Protein AF-A0AAU7AVG5-F1 (afdb_monomer_lite)

pLDDT: mean 77.9, std 21.6, range [22.14, 96.62]

Foldseek 3Di:
DFLLVVDDPVLNVLLLCLQVVVDELVRVCVVVVHDSVVSLVSPLVSLQSQFDPDQPPADSVLSSLLSCLFSVNDDPVSVVVNQVVLQVDPSSLVRSVSSCVRCCVRRPPVTDDRDDHPVVVVVVVVVVVVVVVVVVVVVVVVVVVVVVVVVVVVVVVVVVVVVVVPDDDDDDDDDDDDDDDDDDDDDDDDDDDDDDDDDDPDQDDDDPDDVQWDFQFKWWKDFPDDPQKGKIWTWTCRPPFIKIKMKIFPADFCPPQFKWKWKWFALDPVDIDTLGTFDDTQDCDDPSHRIDIGMDGLVVLQVVLVPDPDPVSSVVSNVSSVSVRVCSVPVVSTFKMWMAIGGGPDDDPDGPGTTIMTTTDRDD

Sequence (364 aa):
MSRLDELPADQKATLQLLLKQGKSYDDLAALLRLEPRAVRDRALNALDALGPENVDGLSPERQDEVSDYLLSQQSASARAATRAFLEGSAAGRSWARAVAAEVRGLAGDSLPEIPADAVETEEAFEAVTARRAARERQEQSSKTGGIILLIGAAAIVAVLVVLAVSRLGGDDDDDSASSDDTPVATQTSAAAGAGAAGTDTGTGAAAPTDPNGGIEVQIPMTSTANKDTVAAGFVLKQGNTRVLGINGQGFPATDGSKFNYAVWLYTSKAKAVRLGFVGAGVAASGADKGRLVTGADPDQIEKAAEASKDAKEKAAGIETANLIRTALKDIYTYKELVVSREPAGTDPKAPTTVVVAGPIVKPT

Organism: NCBI:txid2997339

Secondary structure (DSSP, 8-state):
--HHHHS-HHHHHHHHHHHHH---HHHHHHHHT--HHHHHHHHHHHHHHHSPSS-TT--HHHHHHHHHHHTT-S-HHHHHHHHHHHHH-HHHHHHHHHHHHHHHHHHTT-SPPPPPPHHHHHHHHHHHHHHHHHHHHHHHTHHHHHHHHHHHHHHHHHHHHHHHTTS-------------------------------------PPP---TTEEEEEEEEEEESS-TT-EEEEEEEEETTEEEEEEEEESPPP-GGGSEEEEEEEEEETTEEEEEEE-SSPPBSSSTTBT-EEEEE-HHHHHHHHHH-S-HHHHHHHHHHHHHHHHHHHTGGG--EEEEEEEETT---SS-SSEEEEEE-----

Radius of gyration: 32.86 Å; chains: 1; bounding box: 70×100×79 Å

Structure (mmCIF, N/CA/C/O backbone):
data_AF-A0AAU7AVG5-F1
#
_entry.id   AF-A0AAU7AVG5-F1
#
loop_
_atom_site.group_PDB
_atom_site.id
_atom_site.type_symbol
_atom_site.label_atom_id
_atom_site.label_alt_id
_atom_site.label_comp_id
_atom_site.label_asym_id
_atom_site.label_entity_id
_atom_site.label_seq_id
_atom_site.pdbx_PDB_ins_code
_atom_site.Cartn_x
_atom_site.Cartn_y
_atom_site.Cartn_z
_atom_site.occupancy
_atom_site.B_iso_or_equiv
_atom_site.auth_seq_id
_atom_site.auth_comp_id
_atom_site.auth_asym_id
_atom_site.auth_atom_id
_atom_site.pdbx_PDB_model_num
ATOM 1 N N . MET A 1 1 ? 6.905 -31.254 23.059 1.00 59.00 1 MET A N 1
ATOM 2 C CA . MET A 1 1 ? 5.768 -30.332 23.240 1.00 59.00 1 MET A CA 1
ATOM 3 C C . MET A 1 1 ? 5.958 -29.251 22.197 1.00 59.00 1 MET A C 1
ATOM 5 O O . MET A 1 1 ? 7.094 -28.819 22.042 1.00 59.00 1 MET A O 1
ATOM 9 N N . SER A 1 2 ? 4.939 -28.945 21.396 1.00 72.94 2 SER A N 1
ATOM 10 C CA . SER A 1 2 ? 5.057 -27.889 20.379 1.00 72.94 2 SER A CA 1
ATOM 11 C C . SER A 1 2 ? 4.958 -26.519 21.058 1.00 72.94 2 SER A C 1
ATOM 13 O O . SER A 1 2 ? 4.252 -26.418 22.061 1.00 72.94 2 SER A O 1
ATOM 15 N N . ARG A 1 3 ? 5.618 -25.465 20.550 1.00 80.06 3 ARG A N 1
ATOM 16 C CA . ARG A 1 3 ? 5.482 -24.105 21.133 1.00 80.06 3 ARG A CA 1
ATOM 17 C C . ARG A 1 3 ? 4.035 -23.617 21.086 1.00 80.06 3 ARG A C 1
ATOM 19 O O . ARG A 1 3 ? 3.556 -22.889 21.946 1.00 80.06 3 ARG A O 1
ATOM 26 N N . LEU A 1 4 ? 3.300 -24.130 20.111 1.00 84.88 4 LEU A N 1
ATOM 27 C CA . LEU A 1 4 ? 1.863 -23.980 19.964 1.00 84.88 4 LEU A CA 1
ATOM 28 C C . LEU A 1 4 ? 1.043 -24.506 21.163 1.00 84.88 4 LEU A C 1
ATOM 30 O O . LEU A 1 4 ? -0.070 -24.032 21.402 1.00 84.88 4 LEU A O 1
ATOM 34 N N . ASP A 1 5 ? 1.547 -25.484 21.918 1.00 84.25 5 ASP A N 1
ATOM 35 C CA . ASP A 1 5 ? 0.893 -25.977 23.138 1.00 84.25 5 ASP A CA 1
ATOM 36 C C . ASP A 1 5 ? 1.147 -25.087 24.358 1.00 84.25 5 ASP A C 1
ATOM 38 O O . ASP A 1 5 ? 0.380 -25.153 25.316 1.00 84.25 5 ASP A O 1
ATOM 42 N N . GLU A 1 6 ? 2.174 -24.240 24.300 1.00 88.12 6 GLU A N 1
ATOM 43 C CA . GLU A 1 6 ? 2.546 -23.291 25.355 1.00 88.12 6 GLU A CA 1
ATOM 44 C C . GLU A 1 6 ? 1.833 -21.938 25.198 1.00 88.12 6 GLU A C 1
ATOM 46 O O . GLU A 1 6 ? 1.811 -21.136 26.133 1.00 88.12 6 GLU A O 1
ATOM 51 N N . LEU A 1 7 ? 1.196 -21.697 24.044 1.00 90.81 7 LEU A N 1
ATOM 52 C CA . LEU A 1 7 ? 0.427 -20.482 23.798 1.00 90.81 7 LEU A CA 1
ATOM 53 C C . LEU A 1 7 ? -0.771 -20.347 24.757 1.00 90.81 7 LEU A C 1
ATOM 55 O O . LEU A 1 7 ? -1.474 -21.330 25.028 1.00 90.81 7 LEU A O 1
ATOM 59 N N . PRO A 1 8 ? -1.098 -19.110 25.177 1.00 93.56 8 PRO A N 1
ATOM 60 C CA . PRO A 1 8 ? -2.374 -18.790 25.801 1.00 93.56 8 PRO A CA 1
ATOM 61 C C . PRO A 1 8 ? -3.565 -19.369 25.025 1.00 93.56 8 PRO A C 1
ATOM 63 O O . PRO A 1 8 ? -3.607 -19.363 23.791 1.00 93.56 8 PRO A O 1
ATOM 66 N N . ALA A 1 9 ? -4.564 -19.873 25.754 1.00 89.56 9 ALA A N 1
ATOM 67 C CA . ALA A 1 9 ? -5.690 -20.593 25.157 1.00 89.56 9 ALA A CA 1
ATOM 68 C C . ALA A 1 9 ? -6.482 -19.745 24.141 1.00 89.56 9 ALA A C 1
ATOM 70 O O . ALA A 1 9 ? -6.971 -20.274 23.142 1.00 89.56 9 ALA A O 1
ATOM 71 N N . ASP A 1 10 ? -6.586 -18.435 24.367 1.00 88.25 10 ASP A N 1
ATOM 72 C CA . ASP A 1 10 ? -7.253 -17.491 23.470 1.00 88.25 10 ASP A CA 1
ATOM 73 C C . ASP A 1 10 ? -6.464 -17.262 22.170 1.00 88.25 10 ASP A C 1
ATOM 75 O O . ASP A 1 10 ? -7.048 -17.241 21.082 1.00 88.25 10 ASP A O 1
ATOM 79 N N . GLN A 1 11 ? -5.138 -17.151 22.257 1.00 93.50 11 GLN A N 1
ATOM 80 C CA . GLN A 1 11 ? -4.244 -17.057 21.101 1.00 93.50 11 GLN A CA 1
ATOM 81 C C . GLN A 1 11 ? -4.298 -18.332 20.254 1.00 93.50 11 GLN A C 1
ATOM 83 O O . GLN A 1 11 ? -4.514 -18.271 19.041 1.00 93.50 11 GLN A O 1
ATOM 88 N N . LYS A 1 12 ? -4.226 -19.501 20.901 1.00 92.25 12 LYS A N 1
ATOM 89 C CA . LYS A 1 12 ? -4.362 -20.804 20.235 1.00 92.25 12 LYS A CA 1
ATOM 90 C C . LYS A 1 12 ? -5.711 -20.951 19.531 1.00 92.25 12 LYS A C 1
ATOM 92 O O . LYS A 1 12 ? -5.753 -21.381 18.379 1.00 92.25 12 LYS A O 1
ATOM 97 N N . ALA A 1 13 ? -6.809 -20.574 20.189 1.00 91.81 13 ALA A N 1
ATOM 98 C CA . ALA A 1 13 ? -8.142 -20.614 19.588 1.00 91.81 13 ALA A CA 1
ATOM 99 C C . ALA A 1 13 ? -8.246 -19.687 18.366 1.00 91.81 13 ALA A C 1
ATOM 101 O O . ALA A 1 13 ? -8.814 -20.073 17.345 1.00 91.81 13 ALA A O 1
ATOM 102 N N . THR A 1 14 ? -7.645 -18.497 18.437 1.00 94.06 14 THR A N 1
ATOM 103 C CA . THR A 1 14 ? -7.609 -17.544 17.316 1.00 94.06 14 THR A CA 1
ATOM 104 C C . THR A 1 14 ? -6.874 -18.142 16.115 1.00 94.06 14 THR A C 1
ATOM 106 O O . THR A 1 14 ? -7.433 -18.176 15.019 1.00 94.06 14 THR A O 1
ATOM 109 N N . LEU A 1 15 ? -5.679 -18.714 16.318 1.00 93.06 15 LEU A N 1
ATOM 110 C CA . LEU A 1 15 ? -4.926 -19.386 15.251 1.00 93.06 15 LEU A CA 1
ATOM 111 C C . LEU A 1 15 ? -5.680 -20.582 14.665 1.00 93.06 15 LEU A C 1
ATOM 113 O O . LEU A 1 15 ? -5.679 -20.775 13.453 1.00 93.06 15 LEU A O 1
ATOM 117 N N . GLN A 1 16 ? -6.368 -21.369 15.495 1.00 91.81 16 GLN A N 1
ATOM 118 C CA . GLN A 1 16 ? -7.187 -22.482 15.014 1.00 91.81 16 GLN A CA 1
ATOM 119 C C . GLN A 1 16 ? -8.327 -22.011 14.110 1.00 91.81 16 GLN A C 1
ATOM 121 O O . GLN A 1 16 ? -8.581 -22.629 13.079 1.00 91.81 16 GLN A O 1
ATOM 126 N N . LEU A 1 17 ? -9.016 -20.929 14.464 1.00 91.62 17 LEU A N 1
ATOM 127 C CA . LEU A 1 17 ? -10.113 -20.404 13.651 1.00 91.62 17 LEU A CA 1
ATOM 128 C C . LEU A 1 17 ? -9.605 -19.800 12.333 1.00 91.62 17 LEU A C 1
ATOM 130 O O . LEU A 1 17 ? -10.214 -20.029 11.290 1.00 91.62 17 LEU A O 1
ATOM 134 N N . LEU A 1 18 ? -8.470 -19.100 12.359 1.00 93.00 18 LEU A N 1
ATOM 135 C CA . LEU A 1 18 ? -7.849 -18.538 11.156 1.00 93.00 18 LEU A CA 1
ATOM 136 C C . LEU A 1 18 ? -7.344 -19.638 10.215 1.00 93.00 18 LEU A C 1
ATOM 138 O O . LEU A 1 18 ? -7.719 -19.675 9.048 1.00 93.00 18 LEU A O 1
ATOM 142 N N . LEU A 1 19 ? -6.542 -20.574 10.726 1.00 92.56 19 LEU A N 1
ATOM 143 C CA . LEU A 1 19 ? -5.830 -21.553 9.900 1.00 92.56 19 LEU A CA 1
ATOM 144 C C . LEU A 1 19 ? -6.679 -22.768 9.523 1.00 92.56 19 LEU A C 1
ATOM 146 O O . LEU A 1 19 ? -6.589 -23.252 8.401 1.00 92.56 19 LEU A O 1
ATOM 150 N N . LYS A 1 20 ? -7.509 -23.279 10.442 1.00 89.81 20 LYS A N 1
ATOM 151 C CA . LYS A 1 20 ? -8.306 -24.492 10.190 1.00 89.81 20 LYS A CA 1
ATOM 152 C C . LYS A 1 20 ? -9.634 -24.186 9.509 1.00 89.81 20 LYS A C 1
ATOM 154 O O . LYS A 1 20 ? -10.140 -25.020 8.766 1.00 89.81 20 LYS A O 1
ATOM 159 N N . GLN A 1 21 ? -10.232 -23.031 9.804 1.00 88.38 21 GLN A N 1
ATOM 160 C CA . GLN A 1 21 ? -11.524 -22.640 9.228 1.00 88.38 21 GLN A CA 1
ATOM 161 C C . GLN A 1 21 ? -11.397 -21.587 8.124 1.00 88.38 21 GLN A C 1
ATOM 163 O O . GLN A 1 21 ? -12.412 -21.253 7.517 1.00 88.38 21 GLN A O 1
ATOM 168 N N . GLY A 1 22 ? -10.193 -21.059 7.868 1.00 89.62 22 GLY A N 1
ATOM 169 C CA . GLY A 1 22 ? -9.949 -20.074 6.812 1.00 89.62 22 GLY A CA 1
ATOM 170 C C . GLY A 1 22 ? -10.710 -18.761 7.007 1.00 89.62 22 GLY A C 1
ATOM 171 O O . GLY A 1 22 ? -11.030 -18.096 6.025 1.00 89.62 22 GLY A O 1
ATOM 172 N N . LYS A 1 23 ? -11.083 -18.414 8.246 1.00 91.81 23 LYS A N 1
ATOM 173 C CA . LYS A 1 23 ? -11.848 -17.189 8.521 1.00 91.81 23 LYS A CA 1
ATOM 174 C C . LYS A 1 23 ? -10.975 -15.951 8.355 1.00 91.81 23 LYS A C 1
ATOM 176 O O . LYS A 1 23 ? -9.778 -15.993 8.632 1.00 91.81 23 LYS A O 1
ATOM 181 N N . SER A 1 24 ? -11.589 -14.845 7.940 1.00 94.81 24 SER A N 1
ATOM 182 C CA . SER A 1 24 ? -10.922 -13.544 7.960 1.00 94.81 24 SER A CA 1
ATOM 183 C C . SER A 1 24 ? -10.910 -12.940 9.371 1.00 94.81 24 SER A C 1
ATOM 185 O O . SER A 1 24 ? -11.711 -13.333 10.229 1.00 94.81 24 SER A O 1
ATOM 187 N N . TYR A 1 25 ? -10.036 -11.959 9.620 1.00 95.31 25 TYR A N 1
ATOM 188 C CA . TYR A 1 25 ? -10.062 -11.168 10.856 1.00 95.31 25 TYR A CA 1
ATOM 189 C C . TYR A 1 25 ? -11.428 -10.519 11.108 1.00 95.31 25 TYR A C 1
ATOM 191 O O . TYR A 1 25 ? -11.904 -10.544 12.242 1.00 95.31 25 TYR A O 1
ATOM 199 N N . ASP A 1 26 ? -12.080 -10.005 10.064 1.00 93.38 26 ASP A N 1
ATOM 200 C CA . ASP A 1 26 ? -13.391 -9.357 10.169 1.00 93.38 26 ASP A CA 1
ATOM 201 C C . ASP A 1 26 ? -14.495 -10.357 10.541 1.00 93.38 26 ASP A C 1
ATOM 203 O O . ASP A 1 26 ? -15.315 -10.083 11.421 1.00 93.38 26 ASP A O 1
ATOM 207 N N . ASP A 1 27 ? -14.483 -11.555 9.945 1.00 93.38 27 ASP A N 1
ATOM 208 C CA . ASP A 1 27 ? -15.447 -12.613 10.275 1.00 93.38 27 ASP A CA 1
ATOM 209 C C . ASP A 1 27 ? -15.304 -13.071 11.728 1.00 93.38 27 ASP A C 1
ATOM 211 O O . ASP A 1 27 ? -16.290 -13.308 12.433 1.00 93.38 27 ASP A O 1
ATOM 215 N N . LEU A 1 28 ? -14.059 -13.208 12.184 1.00 94.56 28 LEU A N 1
ATOM 216 C CA . LEU A 1 28 ? -13.737 -13.559 13.562 1.00 94.56 28 LEU A CA 1
ATOM 217 C C . LEU A 1 28 ? -14.146 -12.462 14.538 1.00 94.56 28 LEU A C 1
ATOM 219 O O . LEU A 1 28 ? -14.722 -12.760 15.585 1.00 94.56 28 LEU A O 1
ATOM 223 N N . ALA A 1 29 ? -13.888 -11.206 14.190 1.00 95.38 29 ALA A N 1
ATOM 224 C CA . ALA A 1 29 ? -14.274 -10.052 14.983 1.00 95.38 29 ALA A CA 1
ATOM 225 C C . ALA A 1 29 ? -15.795 -9.976 15.151 1.00 95.38 29 ALA A C 1
ATOM 227 O O . ALA A 1 29 ? -16.287 -9.841 16.273 1.00 95.38 29 ALA A O 1
ATOM 228 N N . ALA A 1 30 ? -16.546 -10.175 14.064 1.00 93.75 30 ALA A N 1
ATOM 229 C CA . ALA A 1 30 ? -18.003 -10.230 14.095 1.00 93.75 30 ALA A CA 1
ATOM 230 C C . ALA A 1 30 ? -18.522 -11.388 14.967 1.00 93.75 30 ALA A C 1
ATOM 232 O O . ALA A 1 30 ? -19.429 -11.195 15.781 1.00 93.75 30 ALA A O 1
ATOM 233 N N . LEU A 1 31 ? -17.924 -12.579 14.842 1.00 93.44 31 LEU A N 1
ATOM 234 C CA . LEU A 1 31 ? -18.309 -13.766 15.610 1.00 93.44 31 LEU A CA 1
ATOM 235 C C . LEU A 1 31 ? -18.054 -13.596 17.113 1.00 93.44 31 LEU A C 1
ATOM 237 O O . LEU A 1 31 ? -18.896 -13.957 17.935 1.00 93.44 31 LEU A O 1
ATOM 241 N N . LEU A 1 32 ? -16.891 -13.048 17.469 1.00 92.06 32 LEU A N 1
ATOM 242 C CA . LEU A 1 32 ? -16.450 -12.884 18.854 1.00 92.06 32 LEU A CA 1
ATOM 243 C C . LEU A 1 32 ? -16.922 -11.566 19.483 1.00 92.06 32 LEU A C 1
ATOM 245 O O . LEU A 1 32 ? -16.692 -11.351 20.672 1.00 92.06 32 LEU A O 1
ATOM 249 N N . ARG A 1 33 ? -17.591 -10.697 18.710 1.00 94.31 33 ARG A N 1
ATOM 250 C CA . ARG A 1 33 ? -17.978 -9.329 19.101 1.00 94.31 33 ARG A CA 1
ATOM 251 C C . ARG A 1 33 ? -16.787 -8.514 19.613 1.00 94.31 33 ARG A C 1
ATOM 253 O O . ARG A 1 33 ? -16.878 -7.825 20.628 1.00 94.31 33 ARG A O 1
ATOM 260 N N . LEU A 1 34 ? -15.671 -8.621 18.901 1.00 93.75 34 LEU A N 1
ATOM 261 C CA . LEU A 1 34 ? -14.437 -7.881 19.149 1.00 93.75 34 LEU A CA 1
ATOM 262 C C . LEU A 1 34 ? -14.187 -6.878 18.019 1.00 93.75 34 LEU A C 1
ATOM 264 O O . LEU A 1 34 ? -14.803 -6.951 16.960 1.00 93.75 34 LEU A O 1
ATOM 268 N N . GLU A 1 35 ? -13.263 -5.947 18.240 1.00 93.19 35 GLU A N 1
ATOM 269 C CA . GLU A 1 35 ? -12.747 -5.096 17.167 1.00 93.19 35 GLU A CA 1
ATOM 270 C C . GLU A 1 35 ? -11.801 -5.913 16.260 1.00 93.19 35 GLU A C 1
ATOM 272 O O . GLU A 1 35 ? -10.979 -6.669 16.791 1.00 93.19 35 GLU A O 1
ATOM 277 N N . PRO A 1 36 ? -11.849 -5.760 14.919 1.00 91.12 36 PRO A N 1
ATOM 278 C CA . PRO A 1 36 ? -10.943 -6.461 14.000 1.00 91.12 36 PRO A CA 1
ATOM 279 C C . PRO A 1 36 ? -9.461 -6.309 14.347 1.00 91.12 36 PRO A C 1
ATOM 281 O O . PRO A 1 36 ? -8.708 -7.282 14.300 1.00 91.12 36 PRO A O 1
ATOM 284 N N . ARG A 1 37 ? -9.052 -5.116 14.797 1.00 92.00 37 ARG A N 1
ATOM 285 C CA . ARG A 1 37 ? -7.678 -4.857 15.251 1.00 92.00 37 ARG A CA 1
ATOM 286 C C . ARG A 1 37 ? -7.281 -5.730 16.436 1.00 92.00 37 ARG A C 1
ATOM 288 O O . ARG A 1 37 ? -6.219 -6.330 16.403 1.00 92.00 37 ARG A O 1
ATOM 295 N N . ALA A 1 38 ? -8.164 -5.910 17.416 1.00 92.62 38 ALA A N 1
ATOM 296 C CA . ALA A 1 38 ? -7.884 -6.762 18.570 1.00 92.62 38 ALA A CA 1
ATOM 297 C C . ALA A 1 38 ? -7.722 -8.247 18.189 1.00 92.62 38 ALA A C 1
ATOM 299 O O . ALA A 1 38 ? -6.988 -8.983 18.851 1.00 92.62 38 ALA A O 1
ATOM 300 N N . VAL A 1 39 ? -8.406 -8.706 17.133 1.00 96.19 39 VAL A N 1
ATOM 301 C CA . VAL A 1 39 ? -8.217 -10.062 16.588 1.00 96.19 39 VAL A CA 1
ATOM 302 C C . VAL A 1 39 ? -6.862 -10.173 15.894 1.00 96.19 39 VAL A C 1
ATOM 304 O O . VAL A 1 39 ? -6.135 -11.131 16.159 1.00 96.19 39 VAL A O 1
ATOM 307 N N . ARG A 1 40 ? -6.509 -9.186 15.059 1.00 96.19 40 ARG A N 1
ATOM 308 C CA . ARG A 1 40 ? -5.205 -9.116 14.388 1.00 96.19 40 ARG A CA 1
ATOM 309 C C . ARG A 1 40 ? -4.066 -9.089 15.404 1.00 96.19 40 ARG A C 1
ATOM 311 O O . ARG A 1 40 ? -3.209 -9.957 15.345 1.00 96.19 40 ARG A O 1
ATOM 318 N N . ASP A 1 41 ? -4.107 -8.196 16.388 1.00 95.25 41 ASP A N 1
ATOM 319 C CA . ASP A 1 41 ? -3.072 -8.083 17.423 1.00 95.25 41 ASP A CA 1
ATOM 320 C C . ASP A 1 41 ? -2.895 -9.401 18.185 1.00 95.25 41 ASP A C 1
ATOM 322 O O . ASP A 1 41 ? -1.777 -9.832 18.457 1.00 95.25 41 ASP A O 1
ATOM 326 N N . ARG A 1 42 ? -3.992 -10.100 18.504 1.00 95.31 42 ARG A N 1
ATOM 327 C CA . ARG A 1 42 ? -3.915 -11.418 19.148 1.00 95.31 42 ARG A CA 1
ATOM 328 C C . ARG A 1 42 ? -3.257 -12.463 18.242 1.00 95.31 42 ARG A C 1
ATOM 330 O O . ARG A 1 42 ? -2.496 -13.284 18.743 1.00 95.31 42 ARG A O 1
ATOM 337 N N . ALA A 1 43 ? -3.551 -12.448 16.943 1.00 96.25 43 ALA A N 1
ATOM 338 C CA . ALA A 1 43 ? -2.950 -13.364 15.977 1.00 96.25 43 ALA A CA 1
ATOM 339 C C . ALA A 1 43 ? -1.452 -13.083 15.766 1.00 96.25 43 ALA A C 1
ATOM 341 O O . ALA A 1 43 ? -0.662 -14.025 15.755 1.00 96.25 43 ALA A O 1
ATOM 342 N N . LEU A 1 44 ? -1.065 -11.808 15.671 1.00 95.44 44 LEU A N 1
ATOM 343 C CA . LEU A 1 44 ? 0.330 -11.377 15.549 1.00 95.44 44 LEU A CA 1
ATOM 344 C C . LEU A 1 44 ? 1.142 -11.768 16.788 1.00 95.44 44 LEU A C 1
ATOM 346 O O . LEU A 1 44 ? 2.147 -12.456 16.657 1.00 95.44 44 LEU A O 1
ATOM 350 N N . ASN A 1 45 ? 0.642 -11.464 17.991 1.00 94.56 45 ASN A N 1
ATOM 351 C CA . ASN A 1 45 ? 1.281 -11.879 19.246 1.00 94.56 45 ASN A CA 1
ATOM 352 C C . ASN A 1 45 ? 1.443 -13.406 19.349 1.00 94.56 45 ASN A C 1
ATOM 354 O O . ASN A 1 45 ? 2.430 -13.896 19.892 1.00 94.56 45 ASN A O 1
ATOM 358 N N . ALA A 1 46 ? 0.476 -14.167 18.826 1.00 95.12 46 ALA A N 1
ATOM 359 C CA . ALA A 1 46 ? 0.558 -15.622 18.806 1.00 95.12 46 ALA A CA 1
ATOM 360 C C . ALA A 1 46 ? 1.660 -16.125 17.860 1.00 95.12 46 ALA A C 1
ATOM 362 O O . ALA A 1 46 ? 2.361 -17.069 18.203 1.00 95.12 46 ALA A O 1
ATOM 363 N N . LEU A 1 47 ? 1.818 -15.521 16.677 1.00 94.69 47 LEU A N 1
ATOM 364 C CA . LEU A 1 47 ? 2.867 -15.889 15.717 1.00 94.69 47 LEU A CA 1
ATOM 365 C C . LEU A 1 47 ? 4.256 -15.444 16.177 1.00 94.69 47 LEU A C 1
ATOM 367 O O . LEU A 1 47 ? 5.212 -16.195 15.990 1.00 94.69 47 LEU A O 1
ATOM 371 N N . ASP A 1 48 ? 4.358 -14.283 16.821 1.00 93.19 48 ASP A N 1
ATOM 372 C CA . ASP A 1 48 ? 5.602 -13.787 17.412 1.00 93.19 48 ASP A CA 1
ATOM 373 C C . ASP A 1 48 ? 6.129 -14.751 18.487 1.00 93.19 48 ASP A C 1
ATOM 375 O O . ASP A 1 48 ? 7.279 -15.178 18.436 1.00 93.19 48 ASP A O 1
ATOM 379 N N . ALA A 1 49 ? 5.244 -15.238 19.366 1.00 92.62 49 ALA A N 1
ATOM 380 C CA . ALA A 1 49 ? 5.585 -16.241 20.378 1.00 92.62 49 ALA A CA 1
ATOM 381 C C . ALA A 1 49 ? 6.005 -17.611 19.798 1.00 92.62 49 ALA A C 1
ATOM 383 O O . ALA A 1 49 ? 6.686 -18.392 20.467 1.00 92.62 49 ALA A O 1
ATOM 384 N N . LEU A 1 50 ? 5.602 -17.935 18.563 1.00 92.81 50 LEU A N 1
ATOM 385 C CA . LEU A 1 50 ? 6.040 -19.154 17.871 1.00 92.81 50 LEU A CA 1
ATOM 386 C C . LEU A 1 50 ? 7.379 -18.960 17.155 1.00 92.81 50 LEU A C 1
ATOM 388 O O . LEU A 1 50 ? 8.172 -19.905 17.052 1.00 92.81 50 LEU A O 1
ATOM 392 N N . GLY A 1 51 ? 7.622 -17.749 16.655 1.00 89.81 51 GLY A N 1
ATOM 393 C CA . GLY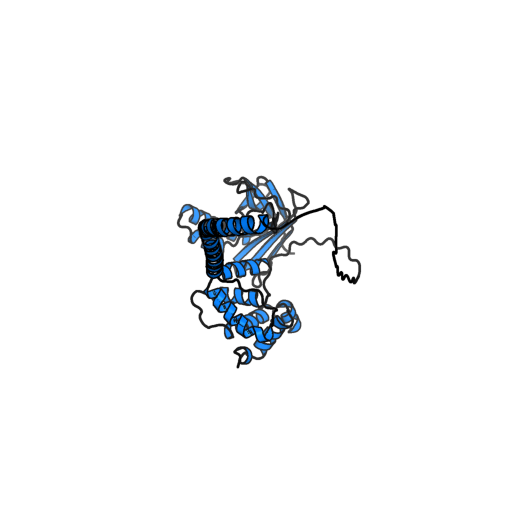 A 1 51 ? 8.807 -17.392 15.899 1.00 89.81 51 GLY A CA 1
ATOM 394 C C . GLY A 1 51 ? 10.101 -17.447 16.719 1.00 89.81 51 GLY A C 1
ATOM 395 O O . GLY A 1 51 ? 10.100 -17.518 17.949 1.00 89.81 51 GLY A O 1
ATOM 396 N N . PRO A 1 52 ? 11.260 -17.474 16.046 1.00 88.62 52 PRO A N 1
ATOM 397 C CA . PRO A 1 52 ? 12.522 -17.181 16.706 1.00 88.62 52 PRO A CA 1
ATOM 398 C C . PRO A 1 52 ? 12.540 -15.713 17.161 1.00 88.62 52 PRO A C 1
ATOM 400 O O . PRO A 1 52 ? 12.264 -14.812 16.368 1.00 88.62 52 PRO A O 1
ATOM 403 N N . GLU A 1 53 ? 12.891 -15.488 18.428 1.00 83.56 53 GLU A N 1
ATOM 404 C CA . GLU A 1 53 ? 13.064 -14.147 18.990 1.00 83.56 53 GLU A CA 1
ATOM 405 C C . GLU A 1 53 ? 14.248 -13.430 18.320 1.00 83.56 53 GLU A C 1
ATOM 407 O O . GLU A 1 53 ? 15.300 -14.035 18.111 1.00 83.56 53 GLU A O 1
ATOM 412 N N . ASN A 1 54 ? 14.094 -12.132 18.035 1.00 74.19 54 ASN A N 1
ATOM 413 C CA . ASN A 1 54 ? 15.162 -11.233 17.571 1.00 74.19 54 ASN A CA 1
ATOM 414 C C . ASN A 1 54 ? 15.967 -11.760 16.365 1.00 74.19 54 ASN A C 1
ATOM 416 O O . ASN A 1 54 ? 17.168 -12.017 16.458 1.00 74.19 54 ASN A O 1
ATOM 420 N N . VAL A 1 55 ? 15.315 -11.895 15.207 1.00 85.06 55 VAL A N 1
ATOM 421 C CA . VAL A 1 55 ? 16.016 -12.228 13.959 1.00 85.06 55 VAL A CA 1
ATOM 422 C C . VAL A 1 55 ? 16.707 -10.989 13.395 1.00 85.06 55 VAL A C 1
ATOM 424 O O . VAL A 1 55 ? 16.053 -10.045 12.949 1.00 85.06 55 VAL A O 1
ATOM 427 N N . ASP A 1 56 ? 18.039 -11.015 13.359 1.00 84.88 56 ASP A N 1
ATOM 428 C CA . ASP A 1 56 ? 18.836 -9.964 12.727 1.00 84.88 56 ASP A CA 1
ATOM 429 C C . ASP A 1 56 ? 18.408 -9.741 11.267 1.00 84.88 56 ASP A C 1
ATOM 431 O O . ASP A 1 56 ? 18.310 -10.673 10.464 1.00 84.88 56 ASP A O 1
ATOM 435 N N . GLY A 1 57 ? 18.169 -8.478 10.906 1.00 84.06 57 GLY A N 1
ATOM 436 C CA . GLY A 1 57 ? 17.770 -8.095 9.549 1.00 84.06 57 GLY A CA 1
ATOM 437 C C . GLY A 1 57 ? 16.272 -8.216 9.249 1.00 84.06 57 GLY A C 1
ATOM 438 O O . GLY A 1 57 ? 15.879 -8.034 8.094 1.00 84.06 57 GLY A O 1
ATOM 439 N N . LEU A 1 58 ? 15.430 -8.472 10.255 1.00 91.38 58 LEU A N 1
ATOM 440 C CA . LEU A 1 58 ? 13.974 -8.456 10.126 1.00 91.38 58 LEU A CA 1
ATOM 441 C C . LEU A 1 58 ? 13.363 -7.510 11.171 1.00 91.38 58 LEU A C 1
ATOM 443 O O . LEU A 1 58 ? 13.492 -7.742 12.368 1.00 91.38 58 LEU A O 1
ATOM 447 N N . SER A 1 59 ? 12.725 -6.421 10.726 1.00 92.38 59 SER A N 1
ATOM 448 C CA . SER A 1 59 ? 12.064 -5.484 11.648 1.00 92.38 59 SER A CA 1
ATOM 449 C C . SER A 1 59 ? 10.708 -6.030 12.126 1.00 92.38 59 SER A C 1
ATOM 451 O O . SER A 1 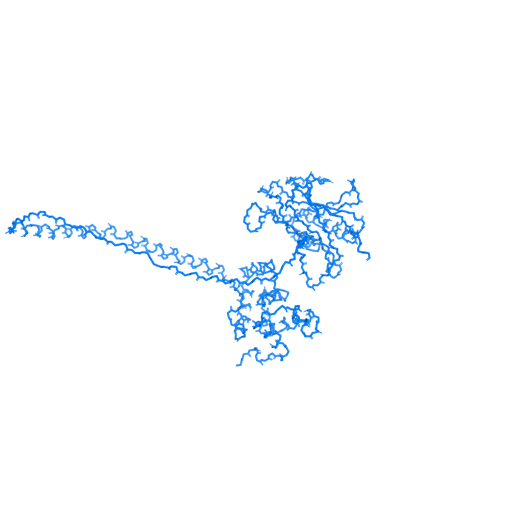59 ? 10.095 -6.809 11.388 1.00 92.38 59 SER A O 1
ATOM 453 N N . PRO A 1 60 ? 10.200 -5.596 13.295 1.00 89.44 60 PRO A N 1
ATOM 454 C CA . PRO A 1 60 ? 8.894 -6.026 13.806 1.00 89.44 60 PRO A CA 1
ATOM 455 C C . PRO A 1 60 ? 7.746 -5.757 12.827 1.00 89.44 60 PRO A C 1
ATOM 457 O O . PRO A 1 60 ? 6.908 -6.615 12.583 1.00 89.44 60 PRO A O 1
ATOM 460 N N . GLU A 1 61 ? 7.763 -4.611 12.145 1.00 91.75 61 GLU A N 1
ATOM 461 C CA . GLU A 1 61 ? 6.738 -4.273 11.150 1.00 91.75 61 GLU A CA 1
ATOM 462 C C . GLU A 1 61 ? 6.764 -5.247 9.963 1.00 91.75 61 GLU A C 1
ATOM 464 O O . GLU A 1 61 ? 5.725 -5.601 9.408 1.00 91.75 61 GLU A O 1
ATOM 469 N N . ARG A 1 62 ? 7.956 -5.721 9.573 1.00 94.94 62 ARG A N 1
ATOM 470 C CA . ARG A 1 62 ? 8.095 -6.747 8.532 1.00 94.94 62 ARG A CA 1
ATOM 471 C C . ARG A 1 62 ? 7.658 -8.122 9.024 1.00 94.94 62 ARG A C 1
ATOM 473 O O . ARG A 1 62 ? 7.123 -8.884 8.223 1.00 94.94 62 ARG A O 1
ATOM 480 N N . GLN A 1 63 ? 7.857 -8.443 10.302 1.00 95.06 63 GLN A N 1
ATOM 481 C CA . GLN A 1 63 ? 7.325 -9.673 10.901 1.00 95.06 63 GLN A CA 1
ATOM 482 C C . GLN A 1 63 ? 5.798 -9.677 10.882 1.00 95.06 63 GLN A C 1
ATOM 484 O O . GLN A 1 63 ? 5.209 -10.691 10.511 1.00 95.06 63 GLN A O 1
ATOM 489 N N . ASP A 1 64 ? 5.157 -8.545 11.178 1.00 95.50 64 ASP A N 1
ATOM 490 C CA . ASP A 1 64 ? 3.700 -8.413 11.104 1.00 95.50 64 ASP A CA 1
ATOM 491 C C . ASP A 1 64 ? 3.181 -8.631 9.677 1.00 95.50 64 ASP A C 1
ATOM 493 O O . ASP A 1 64 ? 2.213 -9.362 9.456 1.00 95.50 64 ASP A O 1
ATOM 497 N N . GLU A 1 65 ? 3.853 -8.053 8.678 1.00 95.50 65 GLU A N 1
ATOM 498 C CA . GLU A 1 65 ? 3.512 -8.280 7.272 1.00 95.50 65 GLU A CA 1
ATOM 499 C C . GLU A 1 65 ? 3.652 -9.761 6.884 1.00 95.50 65 GLU A C 1
ATOM 501 O O . GLU A 1 65 ? 2.758 -10.324 6.249 1.00 95.50 65 GLU A O 1
ATOM 506 N N . VAL A 1 66 ? 4.749 -10.420 7.272 1.00 96.62 66 VAL A N 1
ATOM 507 C CA . VAL A 1 66 ? 4.958 -11.849 6.984 1.00 96.62 66 VAL A CA 1
ATOM 508 C C . VAL A 1 66 ? 3.948 -12.721 7.742 1.00 96.62 66 VAL A C 1
ATOM 510 O O . VAL A 1 66 ? 3.466 -13.714 7.199 1.00 96.62 66 VAL A O 1
ATOM 513 N N . SER A 1 67 ? 3.564 -12.337 8.956 1.00 96.19 67 SER A N 1
ATOM 514 C CA . SER A 1 67 ? 2.521 -12.998 9.746 1.00 96.19 67 SER A CA 1
ATOM 515 C C . SER A 1 67 ? 1.169 -12.968 9.038 1.00 96.19 67 SER A C 1
ATOM 517 O O . SER A 1 67 ? 0.552 -14.013 8.822 1.00 96.19 67 SER A O 1
ATOM 519 N N . ASP A 1 68 ? 0.734 -11.785 8.596 1.00 96.44 68 ASP A N 1
ATOM 520 C CA . ASP A 1 68 ? -0.518 -11.621 7.854 1.00 96.44 68 ASP A CA 1
ATOM 521 C C . ASP A 1 68 ? -0.488 -12.383 6.514 1.00 96.44 68 ASP A C 1
ATOM 523 O O . ASP A 1 68 ? -1.515 -12.907 6.066 1.00 96.44 68 ASP A O 1
ATOM 527 N N . TYR A 1 69 ? 0.689 -12.481 5.880 1.00 96.12 69 TYR A N 1
ATOM 528 C CA . TYR A 1 69 ? 0.904 -13.314 4.695 1.00 96.12 69 TYR A CA 1
ATOM 529 C C . TYR A 1 69 ? 0.681 -14.797 5.003 1.00 96.12 69 TYR A C 1
ATOM 531 O O . TYR A 1 69 ? -0.107 -15.436 4.308 1.00 96.12 69 TYR A O 1
ATOM 539 N N . LEU A 1 70 ? 1.309 -15.336 6.055 1.00 95.44 70 LEU A N 1
ATOM 540 C CA . LEU A 1 70 ? 1.185 -16.747 6.453 1.00 95.44 70 LEU A CA 1
ATOM 541 C C . LEU A 1 70 ? -0.248 -17.133 6.838 1.00 95.44 70 LEU A C 1
ATOM 543 O O . LEU A 1 70 ? -0.689 -18.243 6.543 1.00 95.44 70 LEU A O 1
ATOM 547 N N . LEU A 1 71 ? -0.997 -16.209 7.440 1.00 95.12 71 LEU A N 1
ATOM 548 C CA . LEU A 1 71 ? -2.406 -16.402 7.790 1.00 95.12 71 LEU A CA 1
ATOM 549 C C . LEU A 1 71 ? -3.367 -16.217 6.603 1.00 95.12 71 LEU A C 1
ATOM 551 O O . LEU A 1 71 ? -4.582 -16.330 6.775 1.00 95.12 71 LEU A O 1
ATOM 555 N N . SER A 1 72 ? -2.849 -15.919 5.406 1.00 94.31 72 SER A N 1
ATOM 556 C CA . SER A 1 72 ? -3.633 -15.598 4.205 1.00 94.31 72 SER A CA 1
ATOM 557 C C . SER A 1 72 ? -4.618 -14.433 4.393 1.00 94.31 72 SER A C 1
ATOM 559 O O . SER A 1 72 ? -5.642 -14.369 3.718 1.00 94.31 72 SER A O 1
ATOM 561 N N . GLN A 1 73 ? -4.302 -13.488 5.283 1.00 95.50 73 GLN A N 1
ATOM 562 C CA . GLN A 1 73 ? -5.164 -12.339 5.609 1.00 95.50 73 GLN A CA 1
ATOM 563 C C . GLN A 1 73 ? -4.876 -11.115 4.731 1.00 95.50 73 GLN A C 1
ATOM 565 O O . GLN A 1 73 ? -5.603 -10.124 4.751 1.00 95.50 73 GLN A O 1
ATOM 570 N N . GLN A 1 74 ? -3.814 -11.174 3.929 1.00 92.94 74 GLN A N 1
ATOM 571 C CA . GLN A 1 74 ? -3.420 -10.096 3.035 1.00 92.94 74 GLN A CA 1
ATOM 572 C C . GLN A 1 74 ? -4.202 -10.080 1.710 1.00 92.94 74 GLN A C 1
ATOM 574 O O . GLN A 1 74 ? -4.474 -11.112 1.079 1.00 92.94 74 GLN A O 1
ATOM 579 N N . SER A 1 75 ? -4.448 -8.865 1.207 1.00 88.94 75 SER A N 1
ATOM 580 C CA . SER A 1 75 ? -4.922 -8.637 -0.162 1.00 88.94 75 SER A CA 1
ATOM 581 C C . SER A 1 75 ? -3.921 -9.165 -1.201 1.00 88.94 75 SER A C 1
ATOM 583 O O . SER A 1 75 ? -2.738 -9.348 -0.917 1.00 88.94 75 SER A O 1
ATOM 585 N N . ALA A 1 76 ? -4.368 -9.399 -2.439 1.00 83.38 76 ALA A N 1
ATOM 586 C CA . ALA A 1 76 ? -3.500 -9.946 -3.489 1.00 83.38 76 ALA A CA 1
ATOM 587 C C . ALA A 1 76 ? -2.254 -9.080 -3.766 1.00 83.38 76 ALA A C 1
ATOM 589 O O . ALA A 1 76 ? -1.174 -9.622 -3.993 1.00 83.38 76 ALA A O 1
ATOM 590 N N . SER A 1 77 ? -2.383 -7.749 -3.708 1.00 83.12 77 SER A N 1
ATOM 591 C CA . SER A 1 77 ? -1.255 -6.827 -3.887 1.00 83.12 77 SER A CA 1
ATOM 592 C C . SER A 1 77 ? -0.284 -6.856 -2.709 1.00 83.12 77 SER A C 1
ATOM 594 O O . SER A 1 77 ? 0.924 -6.860 -2.930 1.00 83.12 77 SER A O 1
ATOM 596 N N . ALA A 1 78 ? -0.793 -6.916 -1.473 1.00 88.94 78 ALA A N 1
ATOM 597 C CA . ALA A 1 78 ? 0.049 -7.043 -0.284 1.00 88.94 78 ALA A CA 1
ATOM 598 C C . ALA A 1 78 ? 0.799 -8.383 -0.286 1.00 88.94 78 ALA A C 1
ATOM 600 O O . ALA A 1 78 ? 2.011 -8.395 -0.103 1.00 88.94 78 ALA A O 1
ATOM 601 N N . ARG A 1 79 ? 0.123 -9.482 -0.653 1.00 92.88 79 ARG A N 1
ATOM 602 C CA . ARG A 1 79 ? 0.766 -10.796 -0.812 1.00 92.88 79 ARG A CA 1
ATOM 603 C C . ARG A 1 79 ? 1.881 -10.785 -1.845 1.00 92.88 79 ARG A C 1
ATOM 605 O O . ARG A 1 79 ? 2.924 -11.380 -1.603 1.00 92.88 79 ARG A O 1
ATOM 612 N N . ALA A 1 80 ? 1.684 -10.116 -2.981 1.00 88.69 80 ALA A N 1
ATOM 613 C CA . ALA A 1 80 ? 2.731 -9.979 -3.990 1.00 88.69 80 ALA A CA 1
ATOM 614 C C . ALA A 1 80 ? 3.942 -9.192 -3.456 1.00 88.69 80 ALA A C 1
ATOM 616 O O . ALA A 1 80 ? 5.079 -9.605 -3.670 1.00 88.69 80 ALA A O 1
ATOM 617 N N . ALA A 1 81 ? 3.707 -8.106 -2.712 1.00 90.88 81 ALA A N 1
ATOM 618 C CA . ALA A 1 81 ? 4.773 -7.319 -2.093 1.00 90.88 81 ALA A CA 1
ATOM 619 C C . ALA A 1 81 ? 5.534 -8.114 -1.017 1.00 90.88 81 ALA A C 1
ATOM 621 O O . ALA A 1 81 ? 6.765 -8.126 -1.022 1.00 90.88 81 ALA A O 1
ATOM 622 N N . THR A 1 82 ? 4.826 -8.831 -0.139 1.00 95.44 82 THR A N 1
ATOM 623 C CA . THR A 1 82 ? 5.456 -9.694 0.869 1.00 95.44 82 THR A CA 1
ATOM 624 C C . THR A 1 82 ? 6.198 -10.861 0.220 1.00 95.44 82 THR A C 1
ATOM 626 O O . THR A 1 82 ? 7.302 -11.181 0.652 1.00 95.44 82 THR A O 1
ATOM 629 N N . ARG A 1 83 ? 5.680 -11.448 -0.868 1.00 94.56 83 ARG A N 1
ATOM 630 C CA . ARG A 1 83 ? 6.399 -12.472 -1.642 1.00 94.56 83 ARG A CA 1
ATOM 631 C C . ARG A 1 83 ? 7.705 -11.926 -2.224 1.00 94.56 83 ARG A C 1
ATOM 633 O O . ARG A 1 83 ? 8.742 -12.547 -2.028 1.00 94.56 83 ARG A O 1
ATOM 640 N N . ALA A 1 84 ? 7.680 -10.749 -2.850 1.00 91.56 84 ALA A N 1
ATOM 641 C CA . ALA A 1 84 ? 8.883 -10.103 -3.380 1.00 91.56 84 ALA A CA 1
ATOM 642 C C . ALA A 1 84 ? 9.907 -9.780 -2.273 1.00 91.56 84 ALA A C 1
ATOM 644 O O . ALA A 1 84 ? 11.111 -9.961 -2.452 1.00 91.56 84 ALA A O 1
ATOM 645 N N . PHE A 1 85 ? 9.439 -9.353 -1.095 1.00 93.44 85 PHE A N 1
ATOM 646 C CA . PHE A 1 85 ? 10.301 -9.186 0.076 1.00 93.44 85 PHE A CA 1
ATOM 647 C C . PHE A 1 85 ? 10.930 -10.514 0.516 1.00 93.44 85 PHE A C 1
ATOM 649 O O . PHE A 1 85 ? 12.139 -10.576 0.739 1.00 93.44 85 PHE A O 1
ATOM 656 N N . LEU A 1 86 ? 10.132 -11.582 0.609 1.00 95.44 86 LEU A N 1
ATOM 657 C CA . LEU A 1 86 ? 10.620 -12.912 0.962 1.00 95.44 86 LEU A CA 1
ATOM 658 C C . LEU A 1 86 ? 11.616 -13.439 -0.073 1.00 95.44 86 LEU A C 1
ATOM 660 O O . LEU A 1 86 ? 12.568 -14.091 0.320 1.00 95.44 86 LEU A O 1
ATOM 664 N N . GLU A 1 87 ? 11.487 -13.130 -1.360 1.00 93.25 87 GLU A N 1
ATOM 665 C CA . GLU A 1 87 ? 12.488 -13.485 -2.382 1.00 93.25 87 GLU A CA 1
ATOM 666 C C . GLU A 1 87 ? 13.837 -12.778 -2.141 1.00 93.25 87 GLU A C 1
ATOM 668 O O . GLU A 1 87 ? 14.900 -13.386 -2.294 1.00 93.25 87 GLU A O 1
ATOM 673 N N . GLY A 1 88 ? 13.813 -11.528 -1.669 1.00 91.25 88 GLY A N 1
ATOM 674 C CA . GLY A 1 88 ? 15.013 -10.734 -1.380 1.00 91.25 88 GLY A CA 1
ATOM 675 C C . GLY A 1 88 ? 15.608 -10.898 0.026 1.00 91.25 88 GLY A C 1
ATOM 676 O O . GLY A 1 88 ? 16.742 -10.477 0.246 1.00 91.25 88 GLY A O 1
ATOM 677 N N . SER A 1 89 ? 14.883 -11.490 0.983 1.00 93.62 89 SER A N 1
ATOM 678 C CA . SER A 1 89 ? 15.272 -11.508 2.403 1.00 93.62 89 SER A CA 1
ATOM 679 C C . SER A 1 89 ? 15.431 -12.919 2.971 1.00 93.62 89 SER A C 1
ATOM 681 O O . SER A 1 89 ? 14.451 -13.596 3.287 1.00 93.62 89 SER A O 1
ATOM 683 N N . ALA A 1 90 ? 16.681 -13.343 3.186 1.00 91.75 90 ALA A N 1
ATOM 684 C CA . ALA A 1 90 ? 16.990 -14.619 3.837 1.00 91.75 90 ALA A CA 1
ATOM 685 C C . ALA A 1 90 ? 16.447 -14.685 5.277 1.00 91.75 90 ALA A C 1
ATOM 687 O O . ALA A 1 90 ? 15.885 -15.705 5.672 1.00 91.75 90 ALA A O 1
ATOM 688 N N . ALA A 1 91 ? 16.547 -13.581 6.027 1.00 92.94 91 ALA A N 1
ATOM 689 C CA . ALA A 1 91 ? 16.001 -13.457 7.380 1.00 92.94 91 ALA A CA 1
ATOM 690 C C . ALA A 1 91 ? 14.468 -13.581 7.399 1.00 92.94 91 ALA A C 1
ATOM 692 O O . ALA A 1 91 ? 13.902 -14.275 8.240 1.00 92.94 91 ALA A O 1
ATOM 693 N N . GLY A 1 92 ? 13.787 -12.964 6.426 1.00 94.50 92 GLY A N 1
ATOM 694 C CA . GLY A 1 92 ? 12.337 -13.095 6.279 1.00 94.50 92 GLY A CA 1
ATOM 695 C C . GLY A 1 92 ? 11.910 -14.537 5.997 1.00 94.50 92 GLY A C 1
ATOM 696 O O . GLY A 1 92 ? 10.976 -15.039 6.621 1.00 94.50 92 GLY A O 1
ATOM 697 N N . ARG A 1 93 ? 12.619 -15.238 5.101 1.00 95.00 93 ARG A N 1
ATOM 698 C CA . ARG A 1 93 ? 12.326 -16.645 4.771 1.00 95.00 93 ARG A CA 1
ATOM 699 C C . ARG A 1 93 ? 12.596 -17.588 5.932 1.00 95.00 93 ARG A C 1
ATOM 701 O O . ARG A 1 93 ? 11.785 -18.480 6.172 1.00 95.00 93 ARG A O 1
ATOM 708 N N . SER A 1 94 ? 13.717 -17.428 6.634 1.00 94.25 94 SER A N 1
ATOM 709 C CA . SER A 1 94 ? 14.058 -18.293 7.767 1.00 94.25 94 SER A CA 1
ATOM 710 C C . SER A 1 94 ? 13.025 -18.164 8.886 1.00 94.25 94 SER A C 1
ATOM 712 O O . SER A 1 94 ? 12.526 -19.183 9.366 1.00 94.25 94 SER A O 1
ATOM 714 N N . TRP A 1 95 ? 12.623 -16.933 9.214 1.00 95.44 95 TRP A N 1
ATOM 715 C CA . TRP A 1 95 ? 11.559 -16.664 10.178 1.00 95.44 95 TRP A CA 1
ATOM 716 C C . TRP A 1 95 ? 10.222 -17.261 9.716 1.00 95.44 95 TRP A C 1
ATOM 718 O O . TRP A 1 95 ? 9.610 -18.038 10.450 1.00 95.44 95 TRP A O 1
ATOM 728 N N . ALA A 1 96 ? 9.814 -17.009 8.465 1.00 96.00 96 ALA A N 1
ATOM 729 C CA . ALA A 1 96 ? 8.561 -17.530 7.918 1.00 96.00 96 ALA A CA 1
ATOM 730 C C . ALA A 1 96 ? 8.503 -19.066 7.942 1.00 96.00 96 ALA A C 1
ATOM 732 O O . ALA A 1 96 ? 7.474 -19.641 8.289 1.00 96.00 96 ALA A O 1
ATOM 733 N N . ARG A 1 97 ? 9.607 -19.745 7.596 1.00 94.56 97 ARG A N 1
ATOM 734 C CA . ARG A 1 97 ? 9.698 -21.216 7.600 1.00 94.56 97 ARG A CA 1
ATOM 735 C C . ARG A 1 97 ? 9.645 -21.782 9.016 1.00 94.56 97 ARG A C 1
ATOM 737 O O . ARG A 1 97 ? 8.996 -22.807 9.213 1.00 94.56 97 ARG A O 1
ATOM 744 N N . ALA A 1 98 ? 10.295 -21.129 9.982 1.00 93.81 98 ALA A N 1
ATOM 745 C CA . ALA A 1 98 ? 10.251 -21.536 11.384 1.00 93.81 98 ALA A CA 1
ATOM 746 C C . ALA A 1 98 ? 8.819 -21.458 11.934 1.00 93.81 98 ALA A C 1
ATOM 748 O O . ALA A 1 98 ? 8.302 -22.445 12.453 1.00 93.81 98 ALA A O 1
ATOM 749 N N . VAL A 1 99 ? 8.140 -20.330 11.715 1.00 94.94 99 VAL A N 1
ATOM 750 C CA . VAL A 1 99 ? 6.742 -20.144 12.124 1.00 94.94 99 VAL A CA 1
ATOM 751 C C . VAL A 1 99 ? 5.818 -21.129 11.405 1.00 94.94 99 VAL A C 1
ATOM 753 O O . VAL A 1 99 ? 5.013 -21.801 12.048 1.00 94.94 99 VAL A O 1
ATOM 756 N N . ALA A 1 100 ? 5.966 -21.285 10.084 1.00 93.81 100 ALA A N 1
ATOM 757 C CA . ALA A 1 100 ? 5.184 -22.232 9.290 1.00 93.81 100 ALA A CA 1
ATOM 758 C C . ALA A 1 100 ? 5.347 -23.683 9.771 1.00 93.81 100 ALA A C 1
ATOM 760 O O . ALA A 1 100 ? 4.382 -24.445 9.737 1.00 93.81 100 ALA A O 1
ATOM 761 N N . ALA A 1 101 ? 6.541 -24.075 10.227 1.00 91.94 101 ALA A N 1
ATOM 762 C CA . ALA A 1 101 ? 6.790 -25.406 10.773 1.00 91.94 101 ALA A CA 1
ATOM 763 C C . ALA A 1 101 ? 6.011 -25.651 12.076 1.00 91.94 101 ALA A C 1
ATOM 765 O O . ALA A 1 101 ? 5.416 -26.719 12.221 1.00 91.94 101 ALA A O 1
ATOM 766 N N . GLU A 1 102 ? 5.950 -24.660 12.970 1.00 93.19 102 GLU A N 1
ATOM 767 C CA . GLU A 1 102 ? 5.179 -24.745 14.219 1.00 93.19 102 GLU A CA 1
ATOM 768 C C . GLU A 1 102 ? 3.668 -24.829 13.953 1.00 93.19 102 GLU A C 1
ATOM 770 O O . GLU A 1 102 ? 2.965 -25.644 14.555 1.00 93.19 102 GLU A O 1
ATOM 775 N N . VAL A 1 103 ? 3.146 -24.036 13.009 1.00 93.00 103 VAL A N 1
ATOM 776 C CA . VAL A 1 103 ? 1.699 -24.008 12.725 1.00 93.00 103 VAL A CA 1
ATOM 777 C C . VAL A 1 103 ? 1.227 -25.101 11.761 1.00 93.00 103 VAL A C 1
ATOM 779 O O . VAL A 1 103 ? 0.018 -25.312 11.629 1.00 93.00 103 VAL A O 1
ATOM 782 N N . ARG A 1 104 ? 2.135 -25.849 11.116 1.00 89.88 104 ARG A N 1
ATOM 783 C CA . ARG A 1 104 ? 1.791 -26.919 10.156 1.00 89.88 104 ARG A CA 1
ATOM 784 C C . ARG A 1 104 ? 0.878 -27.985 10.762 1.00 89.88 104 ARG A C 1
ATOM 786 O O . ARG A 1 104 ? -0.015 -28.480 10.079 1.00 89.88 104 ARG A O 1
ATOM 793 N N . GLY A 1 105 ? 1.043 -28.288 12.051 1.00 85.56 105 GLY A N 1
ATOM 794 C CA . GLY A 1 105 ? 0.169 -29.225 12.767 1.00 85.56 105 GLY A CA 1
ATOM 795 C C . GLY A 1 105 ? -1.296 -28.773 12.859 1.00 85.56 105 GLY A C 1
ATOM 796 O O . GLY A 1 105 ? -2.184 -29.612 12.998 1.00 85.56 105 GLY A O 1
ATOM 797 N N . LEU A 1 106 ? -1.563 -27.466 12.753 1.00 85.75 106 LEU A N 1
ATOM 798 C CA . LEU A 1 106 ? -2.916 -26.898 12.736 1.00 85.75 106 LEU A CA 1
ATOM 799 C C . LEU A 1 106 ? -3.434 -26.614 11.329 1.00 85.75 106 LEU A C 1
ATOM 801 O O . LEU A 1 106 ? -4.613 -26.847 11.066 1.00 85.75 106 LEU A O 1
ATOM 805 N N . ALA A 1 107 ? -2.580 -26.067 10.463 1.00 84.56 107 ALA A N 1
ATOM 806 C CA . ALA A 1 107 ? -2.967 -25.576 9.142 1.00 84.56 107 ALA A CA 1
ATOM 807 C C . ALA A 1 107 ? -2.988 -26.670 8.058 1.00 84.56 107 ALA A C 1
ATOM 809 O O . ALA A 1 107 ? -3.644 -26.504 7.026 1.00 84.56 107 ALA A O 1
ATOM 810 N N . GLY A 1 108 ? -2.270 -27.781 8.271 1.00 81.25 108 GLY A N 1
ATOM 811 C CA . GLY A 1 108 ? -2.041 -28.788 7.236 1.00 81.25 108 GLY A CA 1
ATOM 812 C C . GLY A 1 108 ? -1.359 -28.174 6.009 1.00 81.25 108 GLY A C 1
ATOM 813 O O . GLY A 1 108 ? -0.387 -27.430 6.146 1.00 81.25 108 GLY A O 1
ATOM 814 N N . ASP A 1 109 ? -1.914 -28.445 4.826 1.00 76.44 109 ASP A N 1
ATOM 815 C CA . ASP A 1 109 ? -1.415 -27.949 3.534 1.00 76.44 109 ASP A CA 1
ATOM 816 C C . ASP A 1 109 ? -1.972 -26.563 3.146 1.00 76.44 109 ASP A C 1
ATOM 818 O O . ASP A 1 109 ? -1.741 -26.085 2.039 1.00 76.44 109 ASP A O 1
ATOM 822 N N . SER A 1 110 ? -2.704 -25.893 4.043 1.00 78.81 110 SER A N 1
ATOM 823 C CA . SER A 1 110 ? -3.393 -24.621 3.749 1.00 78.81 110 SER A CA 1
ATOM 824 C C . SER A 1 110 ? -2.496 -23.381 3.867 1.00 78.81 110 SER A C 1
ATOM 826 O O . SER A 1 110 ? -2.984 -22.255 3.773 1.00 78.81 110 SER A O 1
ATOM 828 N N . LEU A 1 111 ? -1.197 -23.562 4.121 1.00 87.62 111 LEU A N 1
ATOM 829 C CA . LEU A 1 111 ? -0.252 -22.458 4.276 1.00 87.62 111 LEU A CA 1
ATOM 830 C C . LEU A 1 111 ? 0.198 -21.934 2.905 1.00 87.62 111 LEU A C 1
ATOM 832 O O . LEU A 1 111 ? 0.494 -22.732 2.012 1.00 87.62 111 LEU A O 1
ATOM 836 N N . PRO A 1 112 ? 0.307 -20.607 2.733 1.00 88.69 112 PRO A N 1
ATOM 837 C CA . PRO A 1 112 ? 0.831 -20.044 1.505 1.00 88.69 112 PRO A CA 1
ATOM 838 C C . PRO A 1 112 ? 2.295 -20.434 1.295 1.00 88.69 112 PRO A C 1
ATOM 840 O O . PRO A 1 112 ? 3.067 -20.632 2.235 1.00 88.69 112 PRO A O 1
ATOM 843 N N . GLU A 1 113 ? 2.679 -20.527 0.025 1.00 89.56 113 GLU A N 1
ATOM 844 C CA . GLU A 1 113 ? 4.034 -20.882 -0.380 1.00 89.56 113 GLU A CA 1
ATOM 845 C C . GLU A 1 113 ? 5.042 -19.821 0.089 1.00 89.56 113 GLU A C 1
ATOM 847 O O . GLU A 1 113 ? 4.857 -18.623 -0.138 1.00 89.56 113 GLU A O 1
ATOM 852 N N . ILE A 1 114 ? 6.136 -20.261 0.710 1.00 92.44 114 ILE A N 1
ATOM 853 C CA . ILE A 1 114 ? 7.283 -19.407 1.032 1.00 92.44 114 ILE A CA 1
ATOM 854 C C . ILE A 1 114 ? 8.306 -19.584 -0.098 1.00 92.44 114 ILE A C 1
ATOM 856 O O . ILE A 1 114 ? 8.755 -20.715 -0.296 1.00 92.44 114 ILE A O 1
ATOM 860 N N . PRO A 1 115 ? 8.692 -18.516 -0.823 1.00 87.00 115 PRO A N 1
ATOM 861 C CA . PRO A 1 115 ? 9.665 -18.606 -1.909 1.00 87.00 115 PRO A CA 1
ATOM 862 C C . PRO A 1 115 ? 10.958 -19.329 -1.505 1.00 87.00 115 PRO A C 1
ATOM 864 O O . PRO A 1 115 ? 11.453 -19.180 -0.380 1.00 87.00 115 PRO A O 1
ATOM 867 N N . ALA A 1 116 ? 11.500 -20.123 -2.429 1.00 77.50 116 ALA A N 1
ATOM 868 C CA . ALA A 1 116 ? 12.830 -20.710 -2.297 1.00 77.50 116 ALA A CA 1
ATOM 869 C C . ALA A 1 116 ? 13.913 -19.631 -2.453 1.00 77.50 116 ALA A C 1
ATOM 871 O O . ALA A 1 116 ? 13.658 -18.537 -2.963 1.00 77.50 116 ALA A O 1
ATOM 872 N N . ASP A 1 117 ? 15.119 -19.921 -1.979 1.00 71.88 117 ASP A N 1
ATOM 873 C CA . ASP A 1 117 ? 16.234 -18.989 -2.076 1.00 71.88 117 ASP A CA 1
ATOM 874 C C . ASP A 1 117 ? 16.639 -18.815 -3.551 1.00 71.88 117 ASP A C 1
ATOM 876 O O . ASP A 1 117 ? 16.875 -19.795 -4.252 1.00 71.88 117 ASP A O 1
ATOM 880 N N . ALA A 1 118 ? 16.761 -17.568 -4.027 1.00 58.34 118 ALA A N 1
ATOM 881 C CA . ALA A 1 118 ? 17.177 -17.290 -5.407 1.00 58.34 118 ALA A CA 1
ATOM 882 C C . ALA A 1 118 ? 18.531 -17.953 -5.755 1.00 58.34 118 ALA A C 1
ATOM 884 O O . ALA A 1 118 ? 18.713 -18.433 -6.874 1.00 58.34 118 ALA A O 1
ATOM 885 N N . VAL A 1 119 ? 19.426 -18.058 -4.763 1.00 55.28 119 VAL A N 1
ATOM 886 C CA . VAL A 1 119 ? 20.733 -18.730 -4.865 1.00 55.28 119 VAL A CA 1
ATOM 887 C C . VAL A 1 119 ? 20.584 -20.244 -5.053 1.00 55.28 119 VAL A C 1
ATOM 889 O O . VAL A 1 119 ? 21.298 -20.816 -5.865 1.00 55.28 119 VAL A O 1
ATOM 892 N N . GLU A 1 120 ? 19.614 -20.894 -4.401 1.00 53.00 120 GLU A N 1
ATOM 893 C CA . GLU A 1 120 ? 19.344 -22.324 -4.619 1.00 53.00 120 GLU A CA 1
ATOM 894 C C . GLU A 1 120 ? 18.777 -22.578 -6.017 1.00 53.00 120 GLU A C 1
ATOM 896 O O . GLU A 1 120 ? 19.096 -23.590 -6.634 1.00 53.00 120 GLU A O 1
ATOM 901 N N . THR A 1 121 ? 17.970 -21.660 -6.558 1.00 55.88 121 THR A N 1
ATOM 902 C CA . THR A 1 121 ? 17.542 -21.750 -7.959 1.00 55.88 121 THR A CA 1
ATOM 903 C C . THR A 1 121 ? 18.706 -21.558 -8.922 1.00 55.88 121 THR A C 1
ATOM 905 O O . THR A 1 121 ? 18.797 -22.317 -9.879 1.00 55.88 121 THR A O 1
ATOM 908 N N . GLU A 1 122 ? 19.609 -20.605 -8.689 1.00 56.28 122 GLU A N 1
ATOM 909 C CA . GLU A 1 122 ? 20.756 -20.368 -9.574 1.00 56.28 122 GLU A CA 1
ATOM 910 C C . GLU A 1 122 ? 21.767 -21.524 -9.516 1.00 56.28 122 GLU A C 1
ATOM 912 O O . GLU A 1 122 ? 22.173 -22.006 -10.569 1.00 56.28 122 GLU A O 1
ATOM 917 N N . GLU A 1 123 ? 22.048 -22.082 -8.333 1.00 61.03 123 GLU A N 1
ATOM 918 C CA . GLU A 1 123 ? 22.845 -23.307 -8.174 1.00 61.03 123 GLU A CA 1
ATOM 919 C C . GLU A 1 123 ? 22.138 -24.546 -8.741 1.00 61.03 123 GLU A C 1
ATOM 921 O O . GLU A 1 123 ? 22.788 -25.409 -9.325 1.00 61.03 123 GLU A O 1
ATOM 926 N N . ALA A 1 124 ? 20.811 -24.660 -8.628 1.00 63.47 124 ALA A N 1
ATOM 927 C CA . ALA A 1 124 ? 20.063 -25.755 -9.245 1.00 63.47 124 ALA A CA 1
ATOM 928 C C . ALA A 1 124 ? 20.073 -25.645 -10.776 1.00 63.47 124 ALA A C 1
ATOM 930 O O . ALA A 1 124 ? 20.255 -26.652 -11.466 1.00 63.47 124 ALA A O 1
ATOM 931 N N . PHE A 1 125 ? 19.927 -24.436 -11.323 1.00 67.69 125 PHE A N 1
ATOM 932 C CA . PHE A 1 125 ? 20.065 -24.182 -12.754 1.00 67.69 125 PHE A CA 1
ATOM 933 C C . PHE A 1 125 ? 21.510 -24.399 -13.214 1.00 67.69 125 PHE A C 1
ATOM 935 O O . PHE A 1 125 ? 21.711 -25.028 -14.254 1.00 67.69 125 PHE A O 1
ATOM 942 N N . GLU A 1 126 ? 22.516 -23.990 -12.444 1.00 76.50 126 GLU A N 1
ATOM 943 C CA . GLU A 1 126 ? 23.929 -24.251 -12.724 1.00 76.50 126 GLU A CA 1
ATOM 944 C C . GLU A 1 126 ? 24.228 -25.752 -12.668 1.00 76.50 126 GLU A C 1
ATOM 946 O O . GLU A 1 126 ? 24.820 -26.286 -13.600 1.00 76.50 126 GLU A O 1
ATOM 951 N N . ALA A 1 127 ? 23.735 -26.477 -11.664 1.00 73.38 127 ALA A N 1
ATOM 952 C CA . ALA A 1 127 ? 23.890 -27.922 -11.538 1.00 73.38 127 ALA A CA 1
ATOM 953 C C . ALA A 1 127 ? 23.200 -28.675 -12.686 1.00 73.38 127 ALA A C 1
ATOM 955 O O . ALA A 1 127 ? 23.757 -29.636 -13.225 1.00 73.38 127 ALA A O 1
ATOM 956 N N . VAL A 1 128 ? 22.013 -28.234 -13.118 1.00 79.94 128 VAL A N 1
ATOM 957 C CA . VAL A 1 128 ? 21.322 -28.784 -14.296 1.00 79.94 128 VAL A CA 1
ATOM 958 C C . VAL A 1 128 ? 22.113 -28.493 -15.574 1.00 79.94 128 VAL A C 1
ATOM 960 O O . VAL A 1 128 ? 22.280 -29.386 -16.409 1.00 79.94 128 VAL A O 1
ATOM 963 N N . THR A 1 129 ? 22.659 -27.286 -15.712 1.00 82.12 129 THR A N 1
ATOM 964 C CA . THR A 1 129 ? 23.458 -26.880 -16.877 1.00 82.12 129 THR A CA 1
ATOM 965 C C . THR A 1 129 ? 24.803 -27.613 -16.911 1.00 82.12 129 THR A C 1
ATOM 967 O O . THR A 1 129 ? 25.194 -28.129 -17.956 1.00 82.12 129 THR A O 1
ATOM 970 N N . ALA A 1 130 ? 25.460 -27.788 -15.765 1.00 78.50 130 ALA A N 1
ATOM 971 C CA . ALA A 1 130 ? 26.682 -28.567 -15.595 1.00 78.50 130 ALA A CA 1
ATOM 972 C C . ALA A 1 130 ? 26.448 -30.054 -15.893 1.00 78.50 130 ALA A C 1
ATOM 974 O O . ALA A 1 130 ? 27.263 -30.691 -16.562 1.00 78.50 130 ALA A O 1
ATOM 975 N N . ARG A 1 131 ? 25.302 -30.613 -15.480 1.00 75.31 131 ARG A N 1
ATOM 976 C CA . ARG A 1 131 ? 24.916 -31.995 -15.806 1.00 75.31 131 ARG A CA 1
ATOM 977 C C . ARG A 1 131 ? 24.619 -32.170 -17.296 1.00 75.31 131 ARG A C 1
ATOM 979 O O . ARG A 1 131 ? 24.940 -33.218 -17.854 1.00 75.31 131 ARG A O 1
ATOM 986 N N . ARG A 1 132 ? 24.057 -31.151 -17.955 1.00 79.50 132 ARG A N 1
ATOM 987 C CA . ARG A 1 132 ? 23.852 -31.126 -19.413 1.00 79.50 132 ARG A CA 1
ATOM 988 C C . ARG A 1 132 ? 25.184 -31.040 -20.163 1.00 79.50 132 ARG A C 1
ATOM 990 O O . ARG A 1 132 ? 25.429 -31.858 -21.042 1.00 79.50 132 ARG A O 1
ATOM 997 N N . ALA A 1 133 ? 26.087 -30.163 -19.729 1.00 77.38 133 ALA A N 1
ATOM 998 C CA . ALA A 1 133 ? 27.436 -30.041 -20.280 1.00 77.38 133 ALA A CA 1
ATOM 999 C C . ALA A 1 133 ? 28.276 -31.319 -20.077 1.00 77.38 133 ALA A C 1
ATOM 1001 O O . ALA A 1 133 ? 29.044 -31.711 -20.955 1.00 77.38 133 ALA A O 1
ATOM 1002 N N . ALA A 1 134 ? 28.112 -32.016 -18.948 1.00 72.94 134 ALA A N 1
ATOM 1003 C CA . ALA A 1 134 ? 28.752 -33.310 -18.710 1.00 72.94 134 ALA A CA 1
ATOM 1004 C C . ALA A 1 134 ? 28.233 -34.403 -19.663 1.00 72.94 134 ALA A C 1
ATOM 1006 O O . ALA A 1 134 ? 29.031 -35.199 -20.161 1.00 72.94 134 ALA A O 1
ATOM 1007 N N . ARG A 1 135 ? 26.925 -34.414 -19.970 1.00 73.88 135 ARG A N 1
ATOM 1008 C CA . ARG A 1 135 ? 26.338 -35.321 -20.974 1.00 73.88 135 ARG A CA 1
ATOM 1009 C C . ARG A 1 135 ? 26.844 -35.020 -22.383 1.00 73.88 135 ARG A C 1
ATOM 1011 O O . ARG A 1 135 ? 27.237 -35.943 -23.085 1.00 73.88 135 ARG A O 1
ATOM 1018 N N . GLU A 1 136 ? 26.937 -33.749 -22.765 1.00 69.31 136 GLU A N 1
ATOM 1019 C CA . GLU A 1 136 ? 27.483 -33.356 -24.073 1.00 69.31 136 GLU A CA 1
ATOM 1020 C C . GLU A 1 136 ? 28.962 -33.748 -24.229 1.00 69.31 136 GLU A C 1
ATOM 1022 O O . GLU A 1 136 ? 29.376 -34.199 -25.296 1.00 69.31 136 GLU A O 1
ATOM 1027 N N . ARG A 1 137 ? 29.763 -33.672 -23.156 1.00 64.38 137 ARG A N 1
ATOM 1028 C CA . ARG A 1 137 ? 31.149 -34.178 -23.159 1.00 64.38 137 ARG A CA 1
ATOM 1029 C C . ARG A 1 137 ? 31.225 -35.705 -23.270 1.00 64.38 137 ARG A C 1
ATOM 1031 O O . ARG A 1 137 ? 32.144 -36.213 -23.912 1.00 64.38 137 ARG A O 1
ATOM 1038 N N . GLN A 1 138 ? 30.268 -36.433 -22.693 1.00 60.66 138 GLN A N 1
ATOM 1039 C CA . GLN A 1 138 ? 30.140 -37.886 -22.873 1.00 60.66 138 GLN A CA 1
ATOM 1040 C C . GLN A 1 138 ? 29.706 -38.267 -24.298 1.00 60.66 138 GLN A C 1
ATOM 1042 O O . GLN A 1 138 ? 30.182 -39.264 -24.833 1.00 60.66 138 GLN A O 1
ATOM 1047 N N . GLU A 1 139 ? 28.863 -37.467 -24.951 1.00 56.19 139 GLU A N 1
ATOM 1048 C CA . GLU A 1 139 ? 28.479 -37.695 -26.351 1.00 56.19 139 GLU A CA 1
ATOM 1049 C C . GLU A 1 139 ? 29.603 -37.329 -27.335 1.00 56.19 139 GLU A C 1
ATOM 1051 O O . GLU A 1 139 ? 29.786 -37.998 -28.356 1.00 56.19 139 GLU A O 1
ATOM 1056 N N . GLN A 1 140 ? 30.414 -36.312 -27.024 1.00 50.97 140 GLN A N 1
ATOM 1057 C CA . GLN A 1 140 ? 31.559 -35.918 -27.851 1.00 50.97 140 GLN A CA 1
ATOM 1058 C C . GLN A 1 140 ? 32.753 -36.881 -27.740 1.00 50.97 140 GLN A C 1
ATOM 1060 O O . GLN A 1 140 ? 33.474 -37.044 -28.725 1.00 50.97 140 GLN A O 1
ATOM 1065 N N . SER A 1 141 ? 32.937 -37.587 -26.616 1.00 46.03 141 SER A N 1
ATOM 1066 C CA . SER A 1 141 ? 33.980 -38.624 -26.498 1.00 46.03 141 SER A CA 1
ATOM 1067 C C . SER A 1 141 ? 33.642 -39.925 -27.246 1.00 46.03 141 SER A C 1
ATOM 1069 O O . SER A 1 141 ? 34.528 -40.742 -27.499 1.00 46.03 141 SER A O 1
ATOM 1071 N N . SER A 1 142 ? 32.389 -40.097 -27.685 1.00 49.59 142 SER A N 1
ATOM 1072 C CA . SER A 1 142 ? 31.930 -41.303 -28.388 1.00 49.59 142 SER A CA 1
ATOM 1073 C C . SER A 1 142 ? 32.188 -41.280 -29.906 1.00 49.59 142 SER A C 1
ATOM 1075 O O . SER A 1 142 ? 32.208 -42.325 -30.560 1.00 49.59 142 SER A O 1
ATOM 1077 N N . LYS A 1 143 ? 32.485 -40.110 -30.495 1.00 50.69 143 LYS A N 1
ATOM 1078 C CA . LYS A 1 143 ? 32.735 -39.991 -31.948 1.00 50.69 143 LYS A CA 1
ATOM 1079 C C . LYS A 1 143 ? 34.105 -40.525 -32.387 1.00 50.69 143 LYS A C 1
ATOM 1081 O O . LYS A 1 143 ? 34.285 -40.820 -33.565 1.00 50.69 143 LYS A O 1
ATOM 1086 N N . THR A 1 144 ? 35.033 -40.738 -31.453 1.00 50.56 144 THR A N 1
ATOM 1087 C CA . THR A 1 144 ? 36.353 -41.337 -31.737 1.00 50.56 144 THR A CA 1
ATOM 1088 C C . THR A 1 144 ? 36.424 -42.821 -31.350 1.00 50.56 144 THR A C 1
ATOM 1090 O O . THR A 1 144 ? 37.202 -43.569 -31.936 1.00 50.56 144 THR A O 1
ATOM 1093 N N . GLY A 1 145 ? 35.570 -43.286 -30.427 1.00 42.00 145 GLY A N 1
ATOM 1094 C CA . GLY A 1 145 ? 35.462 -44.705 -30.056 1.00 42.00 145 GLY A CA 1
ATOM 1095 C C . GLY A 1 145 ? 34.681 -45.557 -31.067 1.00 42.00 145 GLY A C 1
ATOM 1096 O O . GLY A 1 145 ? 35.001 -46.728 -31.265 1.00 42.00 145 GLY A O 1
ATOM 1097 N N . GLY A 1 146 ? 33.707 -44.963 -31.768 1.00 40.16 146 GLY A N 1
ATOM 1098 C CA . GLY A 1 146 ? 32.912 -45.655 -32.791 1.00 40.16 146 GLY A CA 1
ATOM 1099 C C . GLY A 1 146 ? 33.676 -45.990 -34.079 1.00 40.16 146 GLY A C 1
ATOM 1100 O O . GLY A 1 146 ? 33.358 -46.980 -34.730 1.00 40.16 146 GLY A O 1
ATOM 1101 N N . ILE A 1 147 ? 34.719 -45.230 -34.435 1.00 52.62 147 ILE A N 1
ATOM 1102 C CA . ILE A 1 147 ? 35.533 -45.507 -35.635 1.00 52.62 147 ILE A CA 1
ATOM 1103 C C . ILE A 1 147 ? 36.484 -46.691 -35.399 1.00 52.62 147 ILE A C 1
ATOM 1105 O O . ILE A 1 147 ? 36.667 -47.511 -36.295 1.00 52.62 147 ILE A O 1
ATOM 1109 N N . ILE A 1 148 ? 37.030 -46.854 -34.188 1.00 53.41 148 ILE A N 1
ATOM 1110 C CA . ILE A 1 148 ? 37.877 -48.016 -33.857 1.00 53.41 148 ILE A CA 1
ATOM 1111 C C . ILE A 1 148 ? 37.029 -49.295 -33.780 1.00 53.41 148 ILE A C 1
ATOM 1113 O O . ILE A 1 148 ? 37.464 -50.348 -34.248 1.00 53.41 148 ILE A O 1
ATOM 1117 N N . LEU A 1 149 ? 35.787 -49.202 -33.288 1.00 51.00 149 LEU A N 1
ATOM 1118 C CA . LEU A 1 149 ? 34.856 -50.332 -33.314 1.00 51.00 149 LEU A CA 1
ATOM 1119 C C . LEU A 1 149 ? 34.364 -50.634 -34.738 1.00 51.00 149 LEU A C 1
ATOM 1121 O O . LEU A 1 149 ? 34.239 -51.803 -35.072 1.00 51.00 149 LEU A O 1
ATOM 1125 N N . LEU A 1 150 ? 34.185 -49.638 -35.617 1.00 49.31 150 LEU A N 1
ATOM 1126 C CA . LEU A 1 150 ? 33.851 -49.881 -37.029 1.00 49.31 150 LEU A CA 1
ATOM 1127 C C . LEU A 1 150 ? 35.004 -50.507 -37.825 1.00 49.31 150 LEU A C 1
ATOM 1129 O O . LEU A 1 150 ? 34.745 -51.356 -38.672 1.00 49.31 150 LEU A O 1
ATOM 1133 N N . ILE A 1 151 ? 36.265 -50.181 -37.528 1.00 52.81 151 ILE A N 1
ATOM 1134 C CA . ILE A 1 151 ? 37.419 -50.859 -38.147 1.00 52.81 151 ILE A CA 1
ATOM 1135 C C . ILE A 1 151 ? 37.544 -52.305 -37.626 1.00 52.81 151 ILE A C 1
ATOM 1137 O O . ILE A 1 151 ? 37.812 -53.219 -38.406 1.00 52.81 151 ILE A O 1
ATOM 1141 N N . GLY A 1 152 ? 37.267 -52.546 -36.338 1.00 46.97 152 GLY A N 1
ATOM 1142 C CA . GLY A 1 152 ? 37.219 -53.898 -35.762 1.00 46.97 152 GLY A CA 1
ATOM 1143 C C . GLY A 1 152 ? 36.028 -54.738 -36.249 1.00 46.97 152 GLY A C 1
ATOM 1144 O O . GLY A 1 152 ? 36.179 -55.921 -36.548 1.00 46.97 152 GLY A O 1
ATOM 1145 N N . ALA A 1 153 ? 34.853 -54.126 -36.400 1.00 47.94 153 ALA A N 1
ATOM 1146 C CA . ALA A 1 153 ? 33.645 -54.777 -36.892 1.00 47.94 153 ALA A CA 1
ATOM 1147 C C . ALA A 1 153 ? 33.708 -55.031 -38.403 1.00 47.94 153 ALA A C 1
ATOM 1149 O O . ALA A 1 153 ? 33.252 -56.078 -38.842 1.00 47.94 153 ALA A O 1
ATOM 1150 N N . ALA A 1 154 ? 34.338 -54.161 -39.201 1.00 49.41 154 ALA A N 1
ATOM 1151 C CA . ALA A 1 154 ? 34.541 -54.405 -40.631 1.00 49.41 154 ALA A CA 1
ATOM 1152 C C . ALA A 1 154 ? 35.459 -55.611 -40.896 1.00 49.41 154 ALA A C 1
ATOM 1154 O O . ALA A 1 154 ? 35.217 -56.360 -41.839 1.00 49.41 154 ALA A O 1
ATOM 1155 N N . ALA A 1 155 ? 36.459 -55.863 -40.042 1.00 55.00 155 ALA A N 1
ATOM 1156 C CA . ALA A 1 155 ? 37.290 -57.066 -40.136 1.00 55.00 155 ALA A CA 1
ATOM 1157 C C . ALA A 1 155 ? 36.508 -58.346 -39.777 1.00 55.00 155 ALA A C 1
ATOM 1159 O O . ALA A 1 155 ? 36.660 -59.371 -40.438 1.00 55.00 155 ALA A O 1
ATOM 1160 N N . ILE A 1 156 ? 35.618 -58.281 -38.780 1.00 55.47 156 ILE A N 1
ATOM 1161 C CA . ILE A 1 156 ? 34.759 -59.410 -38.387 1.00 55.47 156 ILE A CA 1
ATOM 1162 C C . ILE A 1 156 ? 33.663 -59.660 -39.435 1.00 55.47 156 ILE A C 1
ATOM 1164 O O . ILE A 1 156 ? 33.391 -60.808 -39.775 1.00 55.47 156 ILE A O 1
ATOM 1168 N N . VAL A 1 157 ? 33.087 -58.603 -40.014 1.00 57.31 157 VAL A N 1
ATOM 1169 C CA . VAL A 1 157 ? 32.111 -58.696 -41.109 1.00 57.31 157 VAL A CA 1
ATOM 1170 C C . VAL A 1 157 ? 32.777 -59.203 -42.387 1.00 57.31 157 VAL A C 1
ATOM 1172 O O . VAL A 1 157 ? 32.190 -60.041 -43.052 1.00 57.31 157 VAL A O 1
ATOM 1175 N N . ALA A 1 158 ? 34.016 -58.819 -42.709 1.00 56.25 158 ALA A N 1
ATOM 1176 C CA . ALA A 1 158 ? 34.733 -59.382 -43.858 1.00 56.25 158 ALA A CA 1
ATOM 1177 C C . ALA A 1 158 ? 34.998 -60.892 -43.698 1.00 56.25 158 ALA A C 1
ATOM 1179 O O . ALA A 1 158 ? 34.831 -61.652 -44.651 1.00 56.25 158 ALA A O 1
ATOM 1180 N N . VAL A 1 159 ? 35.337 -61.348 -42.487 1.00 57.81 159 VAL A N 1
ATOM 1181 C CA . VAL A 1 159 ? 35.501 -62.782 -42.186 1.00 57.81 159 VAL A CA 1
ATOM 1182 C C . VAL A 1 159 ? 34.158 -63.520 -42.226 1.00 57.81 159 VAL A C 1
ATOM 1184 O O . VAL A 1 159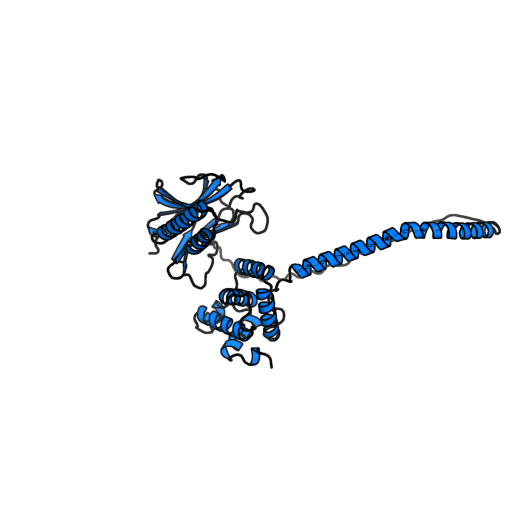 ? 34.088 -64.621 -42.771 1.00 57.81 159 VAL A O 1
ATOM 1187 N N . LEU A 1 160 ? 33.077 -62.910 -41.730 1.00 54.16 160 LEU A N 1
ATOM 1188 C CA . LEU A 1 160 ? 31.728 -63.479 -41.805 1.00 54.16 160 LEU A CA 1
ATOM 1189 C C . LEU A 1 160 ? 31.165 -63.490 -43.231 1.00 54.16 160 LEU A C 1
ATOM 1191 O O . LEU A 1 160 ? 30.478 -64.438 -43.586 1.00 54.16 160 LEU A O 1
ATOM 1195 N N . VAL A 1 161 ? 31.496 -62.508 -44.072 1.00 56.62 161 VAL A N 1
ATOM 1196 C CA . VAL A 1 161 ? 31.091 -62.459 -45.486 1.00 56.62 161 VAL A CA 1
ATOM 1197 C C . VAL A 1 161 ? 31.823 -63.533 -46.290 1.00 56.62 161 VAL A C 1
ATOM 1199 O O . VAL A 1 161 ? 31.191 -64.236 -47.070 1.00 56.62 161 VAL A O 1
ATOM 1202 N N . VAL A 1 162 ? 33.117 -63.765 -46.050 1.00 55.97 162 VAL A N 1
ATOM 1203 C CA . VAL A 1 162 ? 33.840 -64.881 -46.693 1.00 55.97 162 VAL A CA 1
ATOM 1204 C C . VAL A 1 162 ? 33.311 -66.247 -46.221 1.00 55.97 162 VAL A C 1
ATOM 1206 O O . VAL A 1 162 ? 33.214 -67.180 -47.020 1.00 55.97 162 VAL A O 1
ATOM 1209 N N . LEU A 1 163 ? 32.890 -66.363 -44.956 1.00 49.75 163 LEU A N 1
ATOM 1210 C CA . LEU A 1 163 ? 32.235 -67.569 -44.432 1.00 49.75 163 LEU A CA 1
ATOM 1211 C C . LEU A 1 163 ? 30.794 -67.753 -44.944 1.00 49.75 163 LEU A C 1
ATOM 1213 O O . LEU A 1 163 ? 30.368 -68.891 -45.133 1.00 49.75 163 LEU A O 1
ATOM 1217 N N . ALA A 1 164 ? 30.067 -66.669 -45.226 1.00 47.81 164 ALA A N 1
ATOM 1218 C CA . ALA A 1 164 ? 28.699 -66.708 -45.743 1.00 47.81 164 ALA A CA 1
ATOM 1219 C C . ALA A 1 164 ? 28.628 -66.988 -47.256 1.00 47.81 164 ALA A C 1
ATOM 1221 O O . ALA A 1 164 ? 27.666 -67.591 -47.716 1.00 47.81 164 ALA A O 1
ATOM 1222 N N . VAL A 1 165 ? 29.663 -66.652 -48.036 1.00 51.50 165 VAL A N 1
ATOM 1223 C CA . VAL A 1 165 ? 29.704 -66.924 -49.492 1.00 51.50 165 VAL A CA 1
ATOM 1224 C C . VAL A 1 165 ? 29.973 -68.413 -49.815 1.00 51.50 165 VAL A C 1
ATOM 1226 O O . VAL A 1 165 ? 29.863 -68.832 -50.963 1.00 51.50 165 VAL A O 1
ATOM 1229 N N . SER A 1 166 ? 30.252 -69.258 -48.811 1.00 43.22 166 SER A N 1
ATOM 1230 C CA . SER A 1 166 ? 30.549 -70.693 -49.001 1.00 43.22 166 SER A CA 1
ATOM 1231 C C . SER A 1 166 ? 29.369 -71.656 -48.778 1.00 43.22 166 SER A C 1
ATOM 1233 O O . SER A 1 166 ? 29.561 -72.870 -48.850 1.00 43.22 166 SER A O 1
ATOM 1235 N N . ARG A 1 167 ? 28.146 -71.170 -48.532 1.00 40.00 167 ARG A N 1
ATOM 1236 C CA . ARG A 1 167 ? 26.905 -71.971 -48.589 1.00 40.00 167 ARG A CA 1
ATOM 1237 C C . ARG A 1 167 ? 25.787 -71.070 -49.125 1.00 40.00 167 ARG A C 1
ATOM 1239 O O . ARG A 1 167 ? 25.470 -70.074 -48.499 1.00 40.00 167 ARG A O 1
ATOM 1246 N N . LEU A 1 168 ? 25.358 -71.262 -50.378 1.00 36.69 168 LEU A N 1
ATOM 1247 C CA . LEU A 1 168 ? 24.119 -71.989 -50.716 1.00 36.69 168 LEU A CA 1
ATOM 1248 C C . LEU A 1 168 ? 22.913 -71.347 -49.991 1.00 36.69 168 LEU A C 1
ATOM 1250 O O . LEU A 1 168 ? 22.815 -71.503 -48.783 1.00 36.69 168 LEU A O 1
ATOM 1254 N N . GLY A 1 169 ? 21.979 -70.607 -50.587 1.00 32.53 169 GLY A N 1
ATOM 1255 C CA . GLY A 1 169 ? 21.496 -70.462 -51.962 1.00 32.53 169 GLY A CA 1
ATOM 1256 C C . GLY A 1 169 ? 19.996 -70.101 -51.883 1.00 32.53 169 GLY A C 1
ATOM 1257 O O . GLY A 1 169 ? 19.330 -70.693 -51.042 1.00 32.53 169 GLY A O 1
ATOM 1258 N N . GLY A 1 170 ? 19.513 -69.186 -52.745 1.00 29.47 170 GLY A N 1
ATOM 1259 C CA . GLY A 1 170 ? 18.085 -68.890 -53.038 1.00 29.47 170 GLY A CA 1
ATOM 1260 C C . GLY A 1 170 ? 17.201 -68.404 -51.872 1.00 29.47 170 GLY A C 1
ATOM 1261 O O . GLY A 1 170 ? 17.550 -68.576 -50.713 1.00 29.47 170 GLY A O 1
ATOM 1262 N N . ASP A 1 171 ? 16.024 -67.818 -52.053 1.00 30.72 171 ASP A N 1
ATOM 1263 C CA . ASP A 1 171 ? 15.296 -67.216 -53.179 1.00 30.72 171 ASP A CA 1
ATOM 1264 C C . ASP A 1 171 ? 14.093 -66.466 -52.546 1.00 30.72 171 ASP A C 1
ATOM 1266 O O . ASP A 1 171 ? 13.736 -66.761 -51.402 1.00 30.72 171 ASP A O 1
ATOM 1270 N N . ASP A 1 172 ? 13.494 -65.562 -53.317 1.00 36.66 172 ASP A N 1
ATOM 1271 C CA . ASP A 1 172 ? 12.130 -65.005 -53.237 1.00 36.66 172 ASP A CA 1
ATOM 1272 C C . ASP A 1 172 ? 11.673 -64.008 -52.141 1.00 36.66 172 ASP A C 1
ATOM 1274 O O . ASP A 1 172 ? 11.853 -64.160 -50.930 1.00 36.66 172 ASP A O 1
ATOM 1278 N N . ASP A 1 173 ? 11.014 -62.974 -52.678 1.00 37.06 173 ASP A N 1
ATOM 1279 C CA . ASP A 1 173 ? 10.263 -61.872 -52.078 1.00 37.06 173 ASP A CA 1
ATOM 1280 C C . ASP A 1 173 ? 8.950 -62.335 -51.406 1.00 37.06 173 ASP A C 1
ATOM 1282 O O . ASP A 1 173 ? 8.341 -63.303 -51.853 1.00 37.06 173 ASP A O 1
ATOM 1286 N N . ASP A 1 174 ? 8.493 -61.628 -50.358 1.00 34.22 174 ASP A N 1
ATOM 1287 C CA . ASP A 1 174 ? 7.135 -61.039 -50.276 1.00 34.22 174 ASP A CA 1
ATOM 1288 C C . ASP A 1 174 ? 6.787 -60.468 -48.876 1.00 34.22 174 ASP A C 1
ATOM 1290 O O . ASP A 1 174 ? 7.096 -61.033 -47.827 1.00 34.22 174 ASP A O 1
ATOM 1294 N N . ASP A 1 175 ? 6.133 -59.302 -48.928 1.00 32.28 175 ASP A N 1
ATOM 1295 C CA . ASP A 1 175 ? 5.144 -58.654 -48.046 1.00 32.28 175 ASP A CA 1
ATOM 1296 C C . ASP A 1 175 ? 4.936 -59.067 -46.569 1.00 32.28 175 ASP A C 1
ATOM 1298 O O . ASP A 1 175 ? 4.674 -60.223 -46.242 1.00 32.28 175 ASP A O 1
ATOM 1302 N N . SER A 1 176 ? 4.758 -58.058 -45.692 1.00 33.31 176 SER A N 1
ATOM 1303 C CA . SER A 1 176 ? 3.436 -57.741 -45.083 1.00 33.31 176 SER A CA 1
ATOM 1304 C C . SER A 1 176 ? 3.476 -56.685 -43.957 1.00 33.31 176 SER A C 1
ATOM 1306 O O . SER A 1 176 ? 4.154 -56.841 -42.949 1.00 33.31 176 SER A O 1
ATOM 1308 N N . ALA A 1 177 ? 2.691 -55.623 -44.173 1.00 32.97 177 ALA A N 1
ATOM 1309 C CA . ALA A 1 177 ? 1.604 -55.051 -43.356 1.00 32.97 177 ALA A CA 1
ATOM 1310 C C . ALA A 1 177 ? 1.611 -54.948 -41.802 1.00 32.97 177 ALA A C 1
ATOM 1312 O O . ALA A 1 177 ? 2.047 -55.832 -41.072 1.00 32.97 177 ALA A O 1
ATOM 1313 N N . SER A 1 178 ? 0.853 -53.912 -41.382 1.00 35.41 178 SER A N 1
ATOM 1314 C CA . SER A 1 178 ? 0.017 -53.754 -40.166 1.00 35.41 178 SER A CA 1
ATOM 1315 C C . SER A 1 178 ? 0.656 -53.157 -38.907 1.00 35.41 178 SER A C 1
ATOM 1317 O O . SER A 1 178 ? 1.832 -53.368 -38.653 1.00 35.41 178 SER A O 1
ATOM 1319 N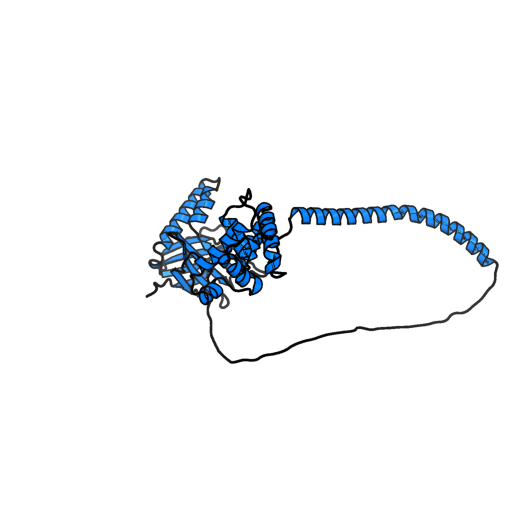 N . SER A 1 179 ? -0.034 -52.452 -38.000 1.00 35.72 179 SER A N 1
ATOM 1320 C CA . SER A 1 179 ? -1.331 -51.739 -37.868 1.00 35.72 179 SER A CA 1
ATOM 1321 C C . SER A 1 179 ? -1.374 -51.216 -36.402 1.00 35.72 179 SER A C 1
ATOM 1323 O O . SER A 1 179 ? -0.506 -51.586 -35.615 1.00 35.72 179 SER A O 1
ATOM 1325 N N . ASP A 1 180 ? -2.412 -50.444 -36.050 1.00 27.97 180 ASP A N 1
ATOM 1326 C CA . ASP A 1 180 ? -2.902 -50.060 -34.698 1.00 27.97 180 ASP A CA 1
ATOM 1327 C C . ASP A 1 180 ? -2.269 -48.795 -34.087 1.00 27.97 180 ASP A C 1
ATOM 1329 O O . ASP A 1 180 ? -1.066 -48.718 -33.862 1.00 27.97 180 ASP A O 1
ATOM 1333 N N . ASP A 1 181 ? -2.962 -47.664 -33.903 1.00 29.19 181 ASP A N 1
ATOM 1334 C CA . ASP A 1 181 ? -4.321 -47.333 -33.412 1.00 29.19 181 ASP A CA 1
ATOM 1335 C C . ASP A 1 181 ? -4.535 -47.595 -31.910 1.00 29.19 181 ASP A C 1
ATOM 1337 O O . ASP A 1 181 ? -4.440 -48.730 -31.455 1.00 29.19 181 ASP A O 1
ATOM 1341 N N . THR A 1 182 ? -4.791 -46.516 -31.149 1.00 29.97 182 THR A N 1
ATOM 1342 C CA . THR A 1 182 ? -5.811 -46.362 -30.083 1.00 29.97 182 THR A CA 1
ATOM 1343 C C . THR A 1 182 ? -5.586 -45.041 -29.302 1.00 29.97 182 THR A C 1
ATOM 1345 O O . THR A 1 182 ? -4.535 -44.864 -28.681 1.00 29.97 182 THR A O 1
ATOM 1348 N N . PRO A 1 183 ? -6.589 -44.141 -29.223 1.00 40.09 183 PRO A N 1
ATOM 1349 C CA . PRO A 1 183 ? -6.691 -43.065 -28.232 1.00 40.09 183 PRO A CA 1
ATOM 1350 C C . PRO A 1 183 ? -7.802 -43.347 -27.192 1.00 40.09 183 PRO A C 1
ATOM 1352 O O . PRO A 1 183 ? -8.932 -43.659 -27.554 1.00 40.09 183 PRO A O 1
ATOM 1355 N N . VAL A 1 184 ? -7.522 -43.201 -25.891 1.00 29.50 184 VAL A N 1
ATOM 1356 C CA . VAL A 1 184 ? -8.474 -43.366 -24.757 1.00 29.50 184 VAL A CA 1
ATOM 1357 C C . VAL A 1 184 ? -7.956 -42.502 -23.587 1.00 29.50 184 VAL A C 1
ATOM 1359 O O . VAL A 1 184 ? -6.753 -42.498 -23.357 1.00 29.50 184 VAL A O 1
ATOM 1362 N N . ALA A 1 185 ? -8.713 -41.768 -22.761 1.00 29.05 185 ALA A N 1
ATOM 1363 C CA . ALA A 1 185 ? -10.112 -41.345 -22.736 1.00 29.05 185 ALA A CA 1
ATOM 1364 C C . ALA A 1 185 ? -10.292 -40.166 -21.747 1.00 29.05 185 ALA A C 1
ATOM 1366 O O . ALA A 1 185 ? -9.492 -39.933 -20.844 1.00 29.05 185 ALA A O 1
ATOM 1367 N N . THR A 1 186 ? -11.403 -39.463 -21.954 1.00 27.48 186 THR A N 1
ATOM 1368 C CA . THR A 1 186 ? -12.049 -38.385 -21.195 1.00 27.48 186 THR A CA 1
ATOM 1369 C C . THR A 1 186 ? -12.454 -38.758 -19.762 1.00 27.48 186 THR A C 1
ATOM 1371 O O . THR A 1 186 ? -12.902 -39.878 -19.526 1.00 27.48 186 THR A O 1
ATOM 1374 N N . GLN A 1 187 ? -12.507 -37.769 -18.855 1.00 28.14 187 GLN A N 1
ATOM 1375 C CA . GLN A 1 187 ? -13.667 -37.648 -17.962 1.00 28.14 187 GLN A CA 1
ATOM 1376 C C . GLN A 1 187 ? -13.991 -36.202 -17.550 1.00 28.14 187 GLN A C 1
ATOM 1378 O O . GLN A 1 187 ? -13.157 -35.439 -17.071 1.00 28.14 187 GLN A O 1
ATOM 1383 N N . THR A 1 188 ? -15.255 -35.868 -17.793 1.00 25.61 188 THR A N 1
ATOM 1384 C CA . THR A 1 188 ? -16.017 -34.671 -17.435 1.00 25.61 188 THR A CA 1
ATOM 1385 C C . THR A 1 188 ? -16.548 -34.788 -16.007 1.00 25.61 188 THR A C 1
ATOM 1387 O O . THR A 1 188 ? -16.901 -35.883 -15.579 1.00 25.61 188 THR A O 1
ATOM 1390 N N . SER A 1 189 ? -16.753 -33.663 -15.318 1.00 25.69 189 SER A N 1
ATOM 1391 C CA . SER A 1 189 ? -17.890 -33.499 -14.400 1.00 25.69 189 SER A CA 1
ATOM 1392 C C . SER A 1 189 ? -18.273 -32.026 -14.286 1.00 25.69 189 SER A C 1
ATOM 1394 O O . SER A 1 189 ? -17.488 -31.193 -13.846 1.00 25.69 189 SER A O 1
ATOM 1396 N N . ALA A 1 190 ? -19.501 -31.732 -14.708 1.00 26.05 190 ALA A N 1
ATOM 1397 C CA . ALA A 1 190 ? -20.244 -30.523 -14.397 1.00 26.05 190 ALA A CA 1
ATOM 1398 C C . ALA A 1 190 ? -21.262 -30.849 -13.295 1.00 26.05 190 ALA A C 1
ATOM 1400 O O . ALA A 1 190 ? -21.833 -31.938 -13.301 1.00 26.05 190 ALA A O 1
ATOM 1401 N N . ALA A 1 191 ? -21.555 -29.890 -12.418 1.00 23.80 191 ALA A N 1
ATOM 1402 C CA . ALA A 1 191 ? -22.828 -29.831 -11.708 1.00 23.80 191 ALA A CA 1
ATOM 1403 C C . ALA A 1 191 ? -23.187 -28.369 -11.417 1.00 23.80 191 ALA A C 1
ATOM 1405 O O . ALA A 1 191 ? -22.385 -27.599 -10.893 1.00 23.80 191 ALA A O 1
ATOM 1406 N N . ALA A 1 192 ? -24.403 -28.015 -11.821 1.00 24.55 192 ALA A N 1
ATOM 1407 C CA . ALA A 1 192 ? -25.036 -26.717 -11.680 1.00 24.55 192 ALA A CA 1
ATOM 1408 C C . ALA A 1 192 ? -25.752 -26.576 -10.326 1.00 24.55 192 ALA A C 1
ATOM 1410 O O . ALA A 1 192 ? -26.182 -27.563 -9.733 1.00 24.55 192 ALA A O 1
ATOM 1411 N N . GLY A 1 193 ? -25.978 -25.330 -9.913 1.00 23.97 193 GLY A N 1
ATOM 1412 C CA . GLY A 1 193 ? -26.935 -24.952 -8.877 1.00 23.97 193 GLY A CA 1
ATOM 1413 C C . GLY A 1 193 ? -27.354 -23.498 -9.075 1.00 23.97 193 GLY A C 1
ATOM 1414 O O . GLY A 1 193 ? -26.608 -22.585 -8.744 1.00 23.97 193 GLY A O 1
ATOM 1415 N N . ALA A 1 194 ? -28.520 -23.301 -9.688 1.00 25.09 194 ALA A N 1
ATOM 1416 C CA . ALA A 1 194 ? -29.129 -22.006 -9.965 1.00 25.09 194 ALA A CA 1
ATOM 1417 C C . ALA A 1 194 ? -29.777 -21.393 -8.711 1.00 25.09 194 ALA A C 1
ATOM 1419 O O . ALA A 1 194 ? -30.341 -22.113 -7.889 1.00 25.09 194 ALA A O 1
ATOM 1420 N N . GLY A 1 195 ? -29.783 -20.059 -8.626 1.00 22.14 195 GLY A N 1
ATOM 1421 C CA . GLY A 1 195 ? -30.532 -19.319 -7.613 1.00 22.14 195 GLY A CA 1
ATOM 1422 C C . GLY A 1 195 ? -30.546 -17.805 -7.837 1.00 22.14 195 GLY A C 1
ATOM 1423 O O . GLY A 1 195 ? -29.672 -17.111 -7.347 1.00 22.14 195 GLY A O 1
ATOM 1424 N N . ALA A 1 196 ? -31.598 -17.349 -8.520 1.00 23.44 196 ALA A N 1
ATOM 1425 C CA . ALA A 1 196 ? -32.259 -16.040 -8.430 1.00 23.44 196 ALA A CA 1
ATOM 1426 C C . ALA A 1 196 ? -31.563 -14.747 -8.925 1.00 23.44 196 ALA A C 1
ATOM 1428 O O . ALA A 1 196 ? -30.520 -14.306 -8.462 1.00 23.44 196 ALA A O 1
ATOM 1429 N N . ALA A 1 197 ? -32.292 -14.112 -9.847 1.00 25.53 197 ALA A N 1
ATOM 1430 C CA . ALA A 1 197 ? -32.178 -12.765 -10.382 1.00 25.53 197 ALA A CA 1
ATOM 1431 C C . ALA A 1 197 ? -31.877 -11.650 -9.361 1.00 25.53 197 ALA A C 1
ATOM 1433 O O . ALA A 1 197 ? -32.520 -11.544 -8.320 1.00 25.53 197 ALA A O 1
ATOM 1434 N N . GLY A 1 198 ? -31.003 -10.737 -9.783 1.00 23.66 198 GLY A N 1
ATOM 1435 C CA . GLY A 1 198 ? -30.836 -9.395 -9.239 1.00 23.66 198 GLY A CA 1
ATOM 1436 C C . GLY A 1 198 ? -30.028 -8.564 -10.231 1.00 23.66 198 GLY A C 1
ATOM 1437 O O . GLY A 1 198 ? -28.810 -8.679 -10.297 1.00 23.66 198 GLY A O 1
ATOM 1438 N N . THR A 1 199 ? -30.715 -7.793 -11.068 1.00 29.86 199 THR A N 1
ATOM 1439 C CA . THR A 1 199 ? -30.113 -6.751 -11.901 1.00 29.86 199 THR A CA 1
ATOM 1440 C C . THR A 1 199 ? -29.493 -5.718 -10.968 1.00 29.86 199 THR A C 1
ATOM 1442 O O . THR A 1 199 ? -30.243 -5.027 -10.286 1.00 29.86 199 THR A O 1
ATOM 1445 N N . ASP A 1 200 ? -28.165 -5.606 -10.927 1.00 23.50 200 ASP A N 1
ATOM 1446 C CA . ASP A 1 200 ? -27.524 -4.513 -10.198 1.00 23.50 200 ASP A CA 1
ATOM 1447 C C . ASP A 1 200 ? -26.340 -3.929 -10.978 1.00 23.50 200 ASP A C 1
ATOM 1449 O O . ASP A 1 200 ? -25.312 -4.558 -11.234 1.00 23.50 200 ASP A O 1
ATOM 1453 N N . THR A 1 201 ? -26.539 -2.691 -11.414 1.00 32.94 201 THR A N 1
ATOM 1454 C CA . THR A 1 201 ? -25.533 -1.762 -11.923 1.00 32.94 201 THR A CA 1
ATOM 1455 C C . THR A 1 201 ? -24.600 -1.364 -10.776 1.00 32.94 201 THR A C 1
ATOM 1457 O O . THR A 1 201 ? -24.840 -0.379 -10.085 1.00 32.94 201 THR A O 1
ATOM 1460 N N . GLY A 1 202 ? -23.535 -2.137 -10.562 1.00 25.86 202 GLY A N 1
ATOM 1461 C CA . GLY A 1 202 ? -22.565 -1.922 -9.485 1.00 25.86 202 GLY A CA 1
ATOM 1462 C C . GLY A 1 202 ? -21.256 -1.287 -9.952 1.00 25.86 202 GLY A C 1
ATOM 1463 O O . GLY A 1 202 ? -20.296 -1.976 -10.283 1.00 25.86 202 GLY A O 1
ATOM 1464 N N . THR A 1 203 ? -21.209 0.041 -9.946 1.00 38.44 203 THR A N 1
ATOM 1465 C CA . THR A 1 203 ? -19.988 0.860 -9.904 1.00 38.44 203 THR A CA 1
ATOM 1466 C C . THR A 1 203 ? -19.168 0.511 -8.656 1.00 38.44 203 THR A C 1
ATOM 1468 O O . THR A 1 203 ? -19.703 0.580 -7.554 1.00 38.44 203 THR A O 1
ATOM 1471 N N . GLY A 1 204 ? -17.871 0.210 -8.780 1.00 29.11 204 GLY A N 1
ATOM 1472 C CA . GLY A 1 204 ? -17.003 0.112 -7.601 1.00 29.11 204 GLY A CA 1
ATOM 1473 C C . GLY A 1 204 ? -15.658 -0.561 -7.846 1.00 29.11 204 GLY A C 1
ATOM 1474 O O . GLY A 1 204 ? -15.521 -1.766 -7.666 1.00 29.11 204 GLY A O 1
ATOM 1475 N N . ALA A 1 205 ? -14.634 0.221 -8.198 1.00 35.84 205 ALA A N 1
ATOM 1476 C CA . ALA A 1 205 ? -13.254 -0.200 -7.973 1.00 35.84 205 ALA A CA 1
ATOM 1477 C C . ALA A 1 205 ? -13.028 -0.258 -6.452 1.00 35.84 205 ALA A C 1
ATOM 1479 O O . ALA A 1 205 ? -13.175 0.759 -5.772 1.00 35.84 205 ALA A O 1
ATOM 1480 N N . ALA A 1 206 ? -12.729 -1.446 -5.920 1.00 36.22 206 ALA A N 1
ATOM 1481 C CA . ALA A 1 206 ? -12.511 -1.645 -4.491 1.00 36.22 206 ALA A CA 1
ATOM 1482 C C . ALA A 1 206 ? -11.358 -0.755 -3.994 1.00 36.22 206 ALA A C 1
ATOM 1484 O O . ALA A 1 206 ? -10.252 -0.762 -4.551 1.00 36.22 206 ALA A O 1
ATOM 1485 N N . ALA A 1 207 ? -11.650 0.040 -2.963 1.00 43.53 207 ALA A N 1
ATOM 1486 C CA . ALA A 1 207 ? -10.667 0.857 -2.270 1.00 43.53 207 ALA A CA 1
ATOM 1487 C C . ALA A 1 207 ? -9.623 -0.047 -1.589 1.00 43.53 207 ALA A C 1
ATOM 1489 O O . ALA A 1 207 ? -9.980 -1.122 -1.101 1.00 43.53 207 ALA A O 1
ATOM 1490 N N . PRO A 1 208 ? -8.344 0.353 -1.527 1.00 42.00 208 PRO A N 1
ATOM 1491 C CA . PRO A 1 208 ? -7.387 -0.322 -0.668 1.00 42.00 208 PRO A CA 1
ATOM 1492 C C . PRO A 1 208 ? -7.784 -0.071 0.789 1.00 42.00 208 PRO A C 1
ATOM 1494 O O . PRO A 1 208 ? -7.781 1.060 1.272 1.00 42.00 208 PRO A O 1
ATOM 1497 N N . THR A 1 209 ? -8.171 -1.141 1.469 1.00 40.03 209 THR A N 1
ATOM 1498 C CA . THR A 1 209 ? -8.458 -1.165 2.901 1.00 40.03 209 THR A CA 1
ATOM 1499 C C . THR A 1 209 ? -7.137 -1.220 3.660 1.00 40.03 209 THR A C 1
ATOM 1501 O O . THR A 1 209 ? -6.531 -2.284 3.782 1.00 40.03 209 THR A O 1
ATOM 1504 N N . ASP A 1 210 ? -6.668 -0.069 4.133 1.00 46.03 210 ASP A N 1
ATOM 1505 C CA . ASP A 1 210 ? -5.660 -0.011 5.188 1.00 46.03 210 ASP A CA 1
ATOM 1506 C C . ASP A 1 210 ? -6.354 -0.202 6.554 1.00 46.03 210 ASP A C 1
ATOM 1508 O O . ASP A 1 210 ? -7.270 0.560 6.874 1.00 46.03 210 ASP A O 1
ATOM 1512 N N . PRO A 1 211 ? -5.946 -1.183 7.379 1.00 39.91 211 PRO A N 1
ATOM 1513 C CA . PRO A 1 211 ? -6.538 -1.443 8.692 1.00 39.91 211 PRO A CA 1
ATOM 1514 C C . PRO A 1 211 ? -6.352 -0.311 9.722 1.00 39.91 211 PRO A C 1
ATOM 1516 O O . PRO A 1 211 ? -7.054 -0.304 10.739 1.00 39.91 211 PRO A O 1
ATOM 1519 N N . ASN A 1 212 ? -5.473 0.672 9.490 1.00 46.00 212 ASN A N 1
ATOM 1520 C CA . ASN A 1 212 ? -5.266 1.814 10.394 1.00 46.00 212 ASN A CA 1
ATOM 1521 C C . ASN A 1 212 ? -5.810 3.156 9.887 1.00 46.00 212 ASN A C 1
ATOM 1523 O O . ASN A 1 212 ? -5.908 4.104 10.672 1.00 46.00 212 ASN A O 1
ATOM 1527 N N . GLY A 1 213 ? -6.239 3.222 8.625 1.00 54.16 213 GLY A N 1
ATOM 1528 C CA . GLY A 1 213 ? -6.745 4.438 8.007 1.00 54.16 213 GLY A CA 1
ATOM 1529 C C . GLY A 1 213 ? -8.196 4.326 7.564 1.00 54.16 213 GLY A C 1
ATOM 1530 O O . GLY A 1 213 ? -8.543 3.522 6.707 1.00 54.16 213 GLY A O 1
ATOM 1531 N N . GLY A 1 214 ? -9.060 5.176 8.120 1.00 72.75 214 GLY A N 1
ATOM 1532 C CA . GLY A 1 214 ? -10.411 5.336 7.590 1.00 72.75 214 GLY A CA 1
ATOM 1533 C C . GLY A 1 214 ? -10.360 5.990 6.208 1.00 72.75 214 GLY A C 1
ATOM 1534 O O . GLY A 1 214 ? -9.602 6.945 6.002 1.00 72.75 214 GLY A O 1
ATOM 1535 N N . ILE A 1 215 ? -11.178 5.501 5.272 1.00 80.19 215 ILE A N 1
ATOM 1536 C CA . ILE A 1 215 ? -11.478 6.238 4.039 1.00 80.19 215 ILE A CA 1
ATOM 1537 C C . ILE A 1 215 ? -12.199 7.521 4.458 1.00 80.19 215 ILE A C 1
ATOM 1539 O O . ILE A 1 215 ? -13.327 7.477 4.940 1.00 80.19 215 ILE A O 1
ATOM 1543 N N . GLU A 1 216 ? -11.528 8.661 4.309 1.00 85.44 216 GLU A N 1
ATOM 1544 C CA . GLU A 1 216 ? -12.093 9.974 4.623 1.00 85.44 216 GLU A CA 1
ATOM 1545 C C . GLU A 1 216 ? -12.900 10.516 3.441 1.00 85.44 216 GLU A C 1
ATOM 1547 O O . GLU A 1 216 ? -13.945 11.135 3.630 1.00 85.44 216 GLU A O 1
ATOM 1552 N N . VAL A 1 217 ? -12.422 10.270 2.217 1.00 89.81 217 VAL A N 1
ATOM 1553 C CA . VAL A 1 217 ? -13.080 10.706 0.980 1.00 89.81 217 VAL A CA 1
ATOM 1554 C C . VAL A 1 217 ? -13.005 9.591 -0.052 1.00 89.81 217 VAL A C 1
ATOM 1556 O O . VAL A 1 217 ? -11.922 9.070 -0.310 1.00 89.81 217 VAL A O 1
ATOM 1559 N N . GLN A 1 218 ? -14.132 9.279 -0.690 1.00 91.62 218 GLN A N 1
ATOM 1560 C CA . GLN A 1 218 ? -14.188 8.467 -1.905 1.00 91.62 218 GLN A CA 1
ATOM 1561 C C . GLN A 1 218 ? -14.671 9.341 -3.065 1.00 91.62 218 GLN A C 1
ATOM 1563 O O . GLN A 1 218 ? -15.698 10.008 -2.970 1.00 91.62 218 GLN A O 1
ATOM 1568 N N . ILE A 1 219 ? -13.911 9.348 -4.156 1.00 93.88 219 ILE A N 1
ATOM 1569 C CA . ILE A 1 219 ? -14.118 10.218 -5.313 1.00 93.88 219 ILE A CA 1
ATOM 1570 C C . ILE A 1 219 ? -14.444 9.320 -6.510 1.00 93.88 219 ILE A C 1
ATOM 1572 O O . ILE A 1 219 ? -13.520 8.775 -7.124 1.00 93.88 219 ILE A O 1
ATOM 1576 N N . PRO A 1 220 ? -15.729 9.116 -6.852 1.00 91.62 220 PRO A N 1
ATOM 1577 C CA . PRO A 1 220 ? -16.080 8.410 -8.076 1.00 91.62 220 PRO A CA 1
ATOM 1578 C C . PRO A 1 220 ? -15.582 9.220 -9.276 1.00 91.62 220 PRO A C 1
ATOM 1580 O O . PRO A 1 220 ? -15.834 10.424 -9.367 1.00 91.62 220 PRO A O 1
ATOM 1583 N N . MET A 1 221 ? -14.859 8.575 -10.191 1.00 93.94 221 MET A N 1
ATOM 1584 C CA . MET A 1 221 ? -14.296 9.247 -11.358 1.00 93.94 221 MET A CA 1
ATOM 1585 C C . MET A 1 221 ? -14.970 8.768 -12.639 1.00 93.94 221 MET A C 1
ATOM 1587 O O . MET A 1 221 ? -15.207 7.579 -12.843 1.00 93.94 221 MET A O 1
ATOM 1591 N N . THR A 1 222 ? -15.246 9.717 -13.523 1.00 91.81 222 THR A N 1
ATOM 1592 C CA . THR A 1 222 ? -15.816 9.479 -14.845 1.00 91.81 222 THR A CA 1
ATOM 1593 C C . THR A 1 222 ? -14.716 9.568 -15.887 1.00 91.81 222 THR A C 1
ATOM 1595 O O . THR A 1 222 ? -13.872 10.467 -15.840 1.00 91.81 222 THR A O 1
ATOM 1598 N N . SER A 1 223 ? -14.722 8.640 -16.838 1.00 91.38 223 SER A N 1
ATOM 1599 C CA . SER A 1 223 ? -13.807 8.691 -17.969 1.00 91.38 223 SER A CA 1
ATOM 1600 C C . SER A 1 223 ? -14.164 9.787 -18.958 1.00 91.38 223 SER A C 1
ATOM 1602 O O . SER A 1 223 ? -15.326 10.014 -19.283 1.00 91.38 223 SER A O 1
ATOM 1604 N N . THR A 1 224 ? -13.125 10.426 -19.475 1.00 85.38 224 THR A N 1
ATOM 1605 C CA . THR A 1 224 ? -13.188 11.417 -20.555 1.00 85.38 224 THR A CA 1
ATOM 1606 C C . THR A 1 224 ? -12.476 10.936 -21.820 1.00 85.38 224 THR A C 1
ATOM 1608 O O . THR A 1 224 ? -12.685 11.512 -22.884 1.00 85.38 224 THR A O 1
ATOM 1611 N N . ALA A 1 225 ? -11.674 9.866 -21.729 1.00 76.88 225 ALA A N 1
ATOM 1612 C CA . ALA A 1 225 ? -10.874 9.343 -22.838 1.00 76.88 225 ALA A CA 1
ATOM 1613 C C . ALA A 1 225 ? -11.452 8.066 -23.474 1.00 76.88 225 ALA A C 1
ATOM 1615 O O . ALA A 1 225 ? -11.378 7.904 -24.690 1.00 76.88 225 ALA A O 1
ATOM 1616 N N . ASN A 1 226 ? -12.017 7.150 -22.677 1.00 79.00 226 ASN A N 1
ATOM 1617 C CA . ASN A 1 226 ? -12.628 5.904 -23.165 1.00 79.00 226 ASN A CA 1
ATOM 1618 C C . ASN A 1 226 ? -13.776 5.434 -22.254 1.00 79.00 226 ASN A C 1
ATOM 1620 O O . ASN A 1 226 ? -13.618 5.383 -21.039 1.00 79.00 226 ASN A O 1
ATOM 1624 N N . LYS A 1 227 ? -14.900 5.004 -22.834 1.00 82.44 227 LYS A N 1
ATOM 1625 C CA . LYS A 1 227 ? -16.049 4.420 -22.121 1.00 82.44 227 LYS A CA 1
ATOM 1626 C C . LYS A 1 227 ? -15.702 3.228 -21.214 1.00 82.44 227 LYS A C 1
ATOM 1628 O O . LYS A 1 227 ? -16.433 2.974 -20.266 1.00 82.44 227 LYS A O 1
ATOM 1633 N N . ASP A 1 228 ? -14.610 2.517 -21.499 1.00 84.44 228 ASP A N 1
ATOM 1634 C CA . ASP A 1 228 ? -14.196 1.337 -20.729 1.00 84.44 228 ASP A CA 1
ATOM 1635 C C . ASP A 1 228 ? -13.315 1.697 -19.519 1.00 84.44 228 ASP A C 1
ATOM 1637 O O . ASP A 1 228 ? -13.008 0.836 -18.694 1.00 84.44 228 ASP A O 1
ATOM 1641 N N . THR A 1 229 ? -12.875 2.957 -19.407 1.00 88.69 229 THR A N 1
ATOM 1642 C CA . THR A 1 229 ? -12.071 3.397 -18.267 1.00 88.69 229 THR A CA 1
ATOM 1643 C C . THR A 1 229 ? -12.977 3.662 -17.071 1.00 88.69 229 THR A C 1
ATOM 1645 O O . THR A 1 229 ? -13.906 4.466 -17.143 1.00 88.69 229 THR A O 1
ATOM 1648 N N . VAL A 1 230 ? -12.674 3.029 -15.942 1.00 90.31 230 VAL A N 1
ATOM 1649 C CA . VAL A 1 230 ? -13.340 3.299 -14.662 1.00 90.31 230 VAL A CA 1
ATOM 1650 C C . VAL A 1 230 ? -12.288 3.492 -13.587 1.00 90.31 230 VAL A C 1
ATOM 1652 O O . VAL A 1 230 ? -11.281 2.782 -13.564 1.00 90.31 230 VAL A O 1
ATOM 1655 N N . ALA A 1 231 ? -12.505 4.465 -12.707 1.00 93.31 231 ALA A N 1
ATOM 1656 C CA . ALA A 1 231 ? -11.571 4.769 -11.636 1.00 93.31 231 ALA A CA 1
ATOM 1657 C C . ALA A 1 231 ? -12.280 5.344 -10.410 1.00 93.31 231 ALA A C 1
ATOM 1659 O O . ALA A 1 231 ? -13.355 5.940 -10.500 1.00 93.31 231 ALA A O 1
ATOM 1660 N N . ALA A 1 232 ? -11.632 5.184 -9.265 1.00 92.69 232 ALA A N 1
ATOM 1661 C CA . ALA A 1 232 ? -11.981 5.846 -8.026 1.00 92.69 232 ALA A CA 1
ATOM 1662 C C . ALA A 1 232 ? -10.718 6.453 -7.411 1.00 92.69 232 ALA A C 1
ATOM 1664 O O . ALA A 1 232 ? -9.671 5.803 -7.338 1.00 92.69 232 ALA A O 1
ATOM 1665 N N . GLY A 1 233 ? -10.834 7.700 -6.963 1.00 92.62 233 GLY A N 1
ATOM 1666 C CA . GLY A 1 233 ? -9.875 8.318 -6.058 1.00 92.62 233 GLY A CA 1
ATOM 1667 C C . GLY A 1 233 ? -10.299 8.092 -4.611 1.00 92.62 233 GLY A C 1
ATOM 1668 O O . GLY A 1 233 ? -11.490 7.986 -4.315 1.00 92.62 233 GLY A O 1
ATOM 1669 N N . PHE A 1 234 ? -9.342 8.035 -3.698 1.00 92.31 234 PHE A N 1
ATOM 1670 C CA . PHE A 1 234 ? -9.607 7.916 -2.270 1.00 92.31 234 PHE A CA 1
ATOM 1671 C C . PHE A 1 234 ? -8.588 8.717 -1.468 1.00 92.31 234 PHE A C 1
ATOM 1673 O O . PHE A 1 234 ? -7.404 8.740 -1.798 1.00 92.31 234 PHE A O 1
ATOM 1680 N N . VAL A 1 235 ? -9.056 9.367 -0.406 1.00 91.38 235 VAL A N 1
ATOM 1681 C CA . VAL A 1 235 ? -8.194 9.972 0.612 1.00 91.38 235 VAL A CA 1
ATOM 1682 C C . VAL A 1 235 ? -8.315 9.142 1.875 1.00 91.38 235 VAL A C 1
ATOM 1684 O O . VAL A 1 235 ? -9.403 9.001 2.434 1.00 91.38 235 VAL A O 1
ATOM 1687 N N . LEU A 1 236 ? -7.190 8.582 2.300 1.00 89.81 236 LEU A N 1
ATOM 1688 C CA . LEU A 1 236 ? -7.055 7.790 3.514 1.00 89.81 236 LEU A CA 1
ATOM 1689 C C . LEU A 1 236 ? -6.427 8.663 4.592 1.00 89.81 236 LEU A C 1
ATOM 1691 O O . LEU A 1 236 ? -5.504 9.429 4.306 1.00 89.81 236 LEU A O 1
ATOM 1695 N N . LYS A 1 237 ? -6.897 8.536 5.831 1.00 86.06 237 LYS A N 1
ATOM 1696 C CA . LYS A 1 237 ? -6.284 9.204 6.982 1.00 86.06 237 LYS A CA 1
ATOM 1697 C C . LYS A 1 237 ? -5.526 8.191 7.833 1.00 86.06 237 LYS A C 1
ATOM 1699 O O . LYS A 1 237 ? -6.154 7.425 8.549 1.00 86.06 237 LYS A O 1
ATOM 1704 N N . GLN A 1 238 ? -4.198 8.226 7.791 1.00 82.75 238 GLN A N 1
ATOM 1705 C CA . GLN A 1 238 ? -3.294 7.390 8.584 1.00 82.75 238 GLN A CA 1
ATOM 1706 C C . GLN A 1 238 ? -2.716 8.215 9.738 1.00 82.75 238 GLN A C 1
ATOM 1708 O O . GLN A 1 238 ? -1.810 9.028 9.560 1.00 82.75 238 GLN A O 1
ATOM 1713 N N . GLY A 1 239 ? -3.285 8.066 10.936 1.00 84.94 239 GLY A N 1
ATOM 1714 C CA . GLY A 1 239 ? -2.924 8.912 12.075 1.00 84.94 239 GLY A CA 1
ATOM 1715 C C . GLY A 1 239 ? -3.195 10.396 11.789 1.00 84.94 239 GLY A C 1
ATOM 1716 O O . GLY A 1 239 ? -4.352 10.810 11.669 1.00 84.94 239 GLY A O 1
ATOM 1717 N N . ASN A 1 240 ? -2.130 11.201 11.686 1.00 83.81 240 ASN A N 1
ATOM 1718 C CA . ASN A 1 240 ? -2.211 12.624 11.333 1.00 83.81 240 ASN A CA 1
ATOM 1719 C C . ASN A 1 240 ? -1.851 12.918 9.864 1.00 83.81 240 ASN A C 1
ATOM 1721 O O . ASN A 1 240 ? -1.945 14.067 9.428 1.00 83.81 240 ASN A O 1
ATOM 1725 N N . THR A 1 241 ? -1.466 11.894 9.104 1.00 86.19 241 THR A N 1
ATOM 1726 C CA . THR A 1 241 ? -1.117 12.009 7.689 1.00 86.19 241 THR A CA 1
ATOM 1727 C C . THR A 1 241 ? -2.323 11.627 6.837 1.00 86.19 241 THR A C 1
ATOM 1729 O O . THR A 1 241 ? -3.106 10.736 7.173 1.00 86.19 241 THR A O 1
ATOM 1732 N N . ARG A 1 242 ? -2.508 12.339 5.724 1.00 91.44 242 ARG A N 1
ATOM 1733 C CA . ARG A 1 242 ? -3.465 11.965 4.683 1.00 91.44 242 ARG A CA 1
ATOM 1734 C C . ARG A 1 242 ? -2.704 11.464 3.471 1.00 91.44 242 ARG A C 1
ATOM 1736 O O . ARG A 1 242 ? -1.725 12.086 3.068 1.00 91.44 242 ARG A O 1
ATOM 1743 N N . VAL A 1 243 ? -3.205 10.389 2.883 1.00 90.31 243 VAL A N 1
ATOM 1744 C CA . VAL A 1 243 ? -2.661 9.767 1.677 1.00 90.31 243 VAL A CA 1
ATOM 1745 C C . VAL A 1 243 ? -3.732 9.816 0.600 1.00 90.31 243 VAL A C 1
ATOM 1747 O O . VAL A 1 243 ? -4.891 9.492 0.856 1.00 90.31 243 VAL A O 1
ATOM 1750 N N . LEU A 1 244 ? -3.355 10.230 -0.606 1.00 91.75 244 LEU A N 1
ATOM 1751 C CA . LEU A 1 244 ? -4.227 10.145 -1.774 1.00 91.75 244 LEU A CA 1
ATOM 1752 C C . LEU A 1 244 ? -3.889 8.879 -2.540 1.00 91.75 244 LEU A C 1
ATOM 1754 O O . LEU A 1 244 ? -2.724 8.643 -2.833 1.00 91.75 244 LEU A O 1
ATOM 1758 N N . GLY A 1 245 ? -4.885 8.107 -2.943 1.00 90.81 245 GLY A N 1
ATOM 1759 C CA . GLY A 1 245 ? -4.672 7.054 -3.919 1.00 90.81 245 GLY A CA 1
ATOM 1760 C C . GLY A 1 245 ? -5.735 7.024 -4.997 1.00 90.81 245 GLY A C 1
ATOM 1761 O O . GLY A 1 245 ? -6.795 7.643 -4.895 1.00 90.81 245 GLY A O 1
ATOM 1762 N N . ILE A 1 246 ? -5.388 6.341 -6.080 1.00 92.06 246 ILE A N 1
ATOM 1763 C CA . ILE A 1 246 ? -6.225 6.172 -7.258 1.00 92.06 246 ILE A CA 1
ATOM 1764 C C . ILE A 1 246 ? -6.130 4.716 -7.676 1.00 92.06 246 ILE A C 1
ATOM 1766 O O . ILE A 1 246 ? -5.037 4.154 -7.769 1.00 92.06 246 ILE A O 1
ATOM 1770 N N . ASN A 1 247 ? -7.287 4.120 -7.929 1.00 90.50 247 ASN A N 1
ATOM 1771 C CA . ASN A 1 247 ? -7.405 2.777 -8.464 1.00 90.50 247 ASN A CA 1
ATOM 1772 C C . ASN A 1 247 ? -8.363 2.808 -9.650 1.00 90.50 247 ASN A C 1
ATOM 1774 O O . ASN A 1 247 ? -9.468 3.345 -9.551 1.00 90.50 247 ASN A O 1
ATOM 1778 N N . GLY A 1 248 ? -7.957 2.222 -10.766 1.00 91.75 248 GLY A N 1
ATOM 1779 C CA . GLY A 1 248 ? -8.854 2.022 -11.882 1.00 91.75 248 GLY A CA 1
ATOM 1780 C C . GLY A 1 248 ? -8.302 1.108 -12.964 1.00 91.75 248 GLY A C 1
ATOM 1781 O O . GLY A 1 248 ? -7.176 0.615 -12.901 1.00 91.75 248 GLY A O 1
ATOM 1782 N N . GLN A 1 249 ? -9.142 0.874 -13.963 1.00 91.88 249 GLN A N 1
ATOM 1783 C CA . GLN A 1 249 ? -8.912 -0.052 -15.067 1.00 91.88 249 GLN A CA 1
ATOM 1784 C C . GLN A 1 249 ? -9.320 0.586 -16.395 1.00 91.88 249 GLN A C 1
ATOM 1786 O O . GLN A 1 249 ? -10.042 1.583 -16.417 1.00 91.88 249 GLN A O 1
ATOM 1791 N N . GLY A 1 250 ? -8.861 0.006 -17.502 1.00 90.50 250 GLY A N 1
ATOM 1792 C CA . GLY A 1 250 ? -9.127 0.521 -18.845 1.00 90.50 250 GLY A CA 1
ATOM 1793 C C . GLY A 1 250 ? -8.338 1.790 -19.184 1.00 90.50 250 GLY A C 1
ATOM 1794 O O . GLY A 1 250 ? -8.714 2.510 -20.108 1.00 90.50 250 GLY A O 1
ATOM 1795 N N . PHE A 1 251 ? -7.262 2.090 -18.452 1.00 91.94 251 PHE A N 1
ATOM 1796 C CA . PHE A 1 251 ? -6.366 3.198 -18.773 1.00 91.94 251 PHE A CA 1
ATOM 1797 C C . PHE A 1 251 ? -5.538 2.879 -20.029 1.00 91.94 251 PHE A C 1
ATOM 1799 O O . PHE A 1 251 ? -5.066 1.751 -20.188 1.00 91.94 251 PHE A O 1
ATOM 1806 N N . PRO A 1 252 ? -5.310 3.854 -20.926 1.00 90.56 252 PRO A N 1
ATOM 1807 C CA . PRO A 1 252 ? -4.335 3.705 -22.002 1.00 90.56 252 PRO A CA 1
ATOM 1808 C C . PRO A 1 252 ? -2.938 3.341 -21.481 1.00 90.56 252 PRO A C 1
ATOM 1810 O O . PRO A 1 252 ? -2.482 3.882 -20.472 1.00 90.56 252 PRO A O 1
ATOM 1813 N N . ALA A 1 253 ? -2.231 2.465 -22.191 1.00 89.38 253 ALA A N 1
ATOM 1814 C CA . ALA A 1 253 ? -0.887 2.053 -21.807 1.00 89.38 253 ALA A CA 1
ATOM 1815 C C . ALA A 1 253 ? 0.117 3.216 -21.852 1.00 89.38 253 ALA A C 1
ATOM 1817 O O . ALA A 1 253 ? 0.010 4.132 -22.669 1.00 89.38 253 ALA A O 1
ATOM 1818 N N . THR A 1 254 ? 1.134 3.183 -21.001 1.00 85.38 254 THR A N 1
ATOM 1819 C CA . THR A 1 254 ? 2.278 4.101 -21.075 1.00 85.38 254 THR A CA 1
ATOM 1820 C C . THR A 1 254 ? 3.370 3.445 -21.920 1.00 85.38 254 THR A C 1
ATOM 1822 O O . THR A 1 254 ? 4.245 2.766 -21.390 1.00 85.38 254 THR A O 1
ATOM 1825 N N . ASP A 1 255 ? 3.278 3.574 -23.247 1.00 77.00 255 ASP A N 1
ATOM 1826 C CA . ASP A 1 255 ? 4.140 2.879 -24.218 1.00 77.00 255 ASP A CA 1
ATOM 1827 C C . ASP A 1 255 ? 5.639 3.168 -23.999 1.00 77.00 255 ASP A C 1
ATOM 1829 O O . ASP A 1 255 ? 6.151 4.178 -24.484 1.00 77.00 255 ASP A O 1
ATOM 1833 N N . GLY A 1 256 ? 6.350 2.291 -23.279 1.00 65.69 256 GLY A N 1
ATOM 1834 C CA . GLY A 1 256 ? 7.815 2.307 -23.160 1.00 65.69 256 GLY A CA 1
ATOM 1835 C C . GLY A 1 256 ? 8.403 3.668 -22.772 1.00 65.69 256 GLY A C 1
ATOM 1836 O O . GLY A 1 256 ? 9.321 4.142 -23.436 1.00 65.69 256 GLY A O 1
ATOM 1837 N N . SER A 1 257 ? 7.836 4.307 -21.743 1.00 70.19 257 SER A N 1
ATOM 1838 C CA . SER A 1 257 ? 8.262 5.614 -21.208 1.00 70.19 257 SER A CA 1
ATOM 1839 C C . SER A 1 257 ? 7.878 6.845 -22.034 1.00 70.19 257 SER A C 1
ATOM 1841 O O . SER A 1 257 ? 8.331 7.933 -21.710 1.00 70.19 257 SER A O 1
ATOM 1843 N N . LYS A 1 258 ? 7.045 6.736 -23.080 1.00 84.06 258 LYS A N 1
ATOM 1844 C CA . LYS A 1 258 ? 6.596 7.912 -23.864 1.00 84.06 258 LYS A CA 1
ATOM 1845 C C . LYS A 1 258 ? 5.582 8.791 -23.143 1.00 84.06 258 LYS A C 1
ATOM 1847 O O . LYS A 1 258 ? 5.447 9.968 -23.466 1.00 84.06 258 LYS A O 1
ATOM 1852 N N . PHE A 1 259 ? 4.846 8.209 -22.206 1.00 88.56 259 PHE A N 1
ATOM 1853 C CA . PHE A 1 259 ? 3.793 8.886 -21.470 1.00 88.56 259 PHE A CA 1
ATOM 1854 C C . PHE A 1 259 ? 3.883 8.540 -19.996 1.00 88.56 259 PHE A C 1
ATOM 1856 O O . PHE A 1 259 ? 4.195 7.403 -19.657 1.00 88.56 259 PHE A O 1
ATOM 1863 N N . ASN A 1 260 ? 3.517 9.498 -19.155 1.00 90.06 260 ASN A N 1
ATOM 1864 C CA . ASN A 1 260 ? 3.316 9.309 -17.729 1.00 90.06 260 ASN A CA 1
ATOM 1865 C C . ASN A 1 260 ? 1.914 9.770 -17.364 1.00 90.06 260 ASN A C 1
ATOM 1867 O O . ASN A 1 260 ? 1.369 10.687 -17.976 1.00 90.06 260 ASN A O 1
ATOM 1871 N N . TYR A 1 261 ? 1.333 9.156 -16.348 1.00 91.88 261 TYR A N 1
ATOM 1872 C CA . TYR A 1 261 ? 0.113 9.687 -15.767 1.00 91.88 261 TYR A CA 1
ATOM 1873 C C . TYR A 1 261 ? 0.463 10.739 -14.716 1.00 91.88 261 TYR A C 1
ATOM 1875 O O . TYR A 1 261 ? 1.432 10.580 -13.973 1.00 91.88 261 TYR A O 1
ATOM 1883 N N . ALA A 1 262 ? -0.316 11.813 -14.664 1.00 92.06 262 ALA A N 1
ATOM 1884 C CA . ALA A 1 262 ? -0.192 12.869 -13.673 1.00 92.06 262 ALA A CA 1
ATOM 1885 C C . ALA A 1 262 ? -1.521 13.070 -12.944 1.00 92.06 262 ALA A C 1
ATOM 1887 O O . ALA A 1 262 ? -2.598 12.912 -13.527 1.00 92.06 262 ALA A O 1
ATOM 1888 N N . VAL A 1 263 ? -1.429 13.425 -11.664 1.00 93.38 263 VAL A N 1
ATOM 1889 C CA . VAL A 1 263 ? -2.589 13.690 -10.808 1.00 93.38 263 VAL A CA 1
ATOM 1890 C C . VAL A 1 263 ? -2.684 15.177 -10.519 1.00 93.38 263 VAL A C 1
ATOM 1892 O O . VAL A 1 263 ? -1.684 15.825 -10.198 1.00 93.38 263 VAL A O 1
ATOM 1895 N N . TRP A 1 264 ? -3.900 15.705 -10.603 1.00 94.69 264 TRP A N 1
ATOM 1896 C CA . TRP A 1 264 ? -4.181 17.123 -10.451 1.00 94.69 264 TRP A CA 1
ATOM 1897 C C . TRP A 1 264 ? -5.370 17.356 -9.537 1.00 94.69 264 TRP A C 1
ATOM 1899 O O . TRP A 1 264 ? -6.367 16.637 -9.598 1.00 94.69 264 TRP A O 1
ATOM 1909 N N . LEU A 1 265 ? -5.287 18.424 -8.753 1.00 94.50 265 LEU A N 1
ATOM 1910 C CA . LEU A 1 265 ? -6.406 18.951 -7.990 1.00 94.50 265 LEU A CA 1
ATOM 1911 C C . LEU A 1 265 ? -6.812 20.317 -8.528 1.00 94.50 265 LEU A C 1
ATOM 1913 O O . LEU A 1 265 ? -5.985 21.218 -8.684 1.00 94.50 265 LEU A O 1
ATOM 1917 N N . TYR A 1 266 ? -8.104 20.482 -8.778 1.00 93.12 266 TYR A N 1
ATOM 1918 C CA . TYR A 1 266 ? -8.679 21.707 -9.314 1.00 93.12 266 TYR A CA 1
ATOM 1919 C C . TYR A 1 266 ? -9.427 22.471 -8.230 1.00 93.12 266 TYR A C 1
ATOM 1921 O O . TYR A 1 266 ? -10.387 21.969 -7.655 1.00 93.12 266 TYR A O 1
ATOM 1929 N N . THR A 1 267 ? -9.047 23.727 -7.991 1.00 89.25 267 THR A N 1
ATOM 1930 C CA . THR A 1 267 ? -9.885 24.666 -7.211 1.00 89.25 267 THR A CA 1
ATOM 1931 C C . THR A 1 267 ? -10.903 25.371 -8.113 1.00 89.25 267 THR A C 1
ATOM 1933 O O . THR A 1 267 ? -12.013 25.719 -7.705 1.00 89.25 267 THR A O 1
ATOM 1936 N N . SER A 1 268 ? -10.534 25.568 -9.381 1.00 84.00 268 SER A N 1
ATOM 1937 C CA . SER A 1 268 ? -11.370 26.106 -10.458 1.00 84.00 268 SER A CA 1
ATOM 1938 C C . SER A 1 268 ? -10.786 25.694 -11.809 1.00 84.00 268 SER A C 1
ATOM 1940 O O . SER A 1 268 ? -9.605 25.375 -11.869 1.00 84.00 268 SER A O 1
ATOM 1942 N N . LYS A 1 269 ? -11.551 25.790 -12.906 1.00 76.94 269 LYS A N 1
ATOM 1943 C CA . LYS A 1 269 ? -11.090 25.419 -14.264 1.00 76.94 269 LYS A CA 1
ATOM 1944 C C . LYS A 1 269 ? -9.763 26.070 -14.697 1.00 76.94 269 LYS A C 1
ATOM 1946 O O . LYS A 1 269 ? -9.080 25.522 -15.550 1.00 76.94 269 LYS A O 1
ATOM 1951 N N . ALA A 1 270 ? -9.405 27.219 -14.120 1.00 82.00 270 ALA A N 1
ATOM 1952 C CA . ALA A 1 270 ? -8.174 27.953 -14.425 1.00 82.00 270 ALA A CA 1
ATOM 1953 C C . ALA A 1 270 ? -7.034 27.721 -13.413 1.00 82.00 270 ALA A C 1
ATOM 1955 O O . ALA A 1 270 ? -5.942 28.252 -13.597 1.00 82.00 270 ALA A O 1
ATOM 1956 N N . LYS A 1 271 ? -7.278 26.983 -12.323 1.00 87.12 271 LYS A N 1
ATOM 1957 C CA . LYS A 1 271 ? -6.313 26.765 -11.238 1.00 87.12 271 LYS A CA 1
ATOM 1958 C C . LYS A 1 271 ? -6.231 25.283 -10.888 1.00 87.12 271 LYS A C 1
ATOM 1960 O O . LYS A 1 271 ? -7.079 24.771 -10.150 1.00 87.12 271 LYS A O 1
ATOM 1965 N N . ALA A 1 272 ? -5.179 24.649 -11.394 1.00 90.00 272 ALA A N 1
ATOM 1966 C CA . ALA A 1 272 ? -4.819 23.270 -11.111 1.00 90.00 272 ALA A CA 1
ATOM 1967 C C . ALA A 1 272 ? -3.509 23.218 -10.316 1.00 90.00 272 ALA A C 1
ATOM 1969 O O . ALA A 1 272 ? -2.581 23.980 -10.585 1.00 90.00 272 ALA A O 1
ATOM 1970 N N . VAL A 1 273 ? -3.441 22.306 -9.354 1.00 90.50 273 VAL A N 1
ATOM 1971 C CA . VAL A 1 273 ? -2.220 21.947 -8.632 1.00 90.50 273 VAL A CA 1
ATOM 1972 C C . VAL A 1 273 ? -1.846 20.536 -9.055 1.00 90.50 273 VAL A C 1
ATOM 1974 O O . VAL A 1 273 ? -2.649 19.616 -8.892 1.00 90.50 273 VAL A O 1
ATOM 1977 N N . ARG A 1 274 ? -0.646 20.358 -9.616 1.00 91.12 274 ARG A N 1
ATOM 1978 C CA . ARG A 1 274 ? -0.129 19.030 -9.956 1.00 91.12 274 ARG A CA 1
ATOM 1979 C C . ARG A 1 274 ? 0.457 18.390 -8.707 1.00 91.12 274 ARG A C 1
ATOM 1981 O O . ARG A 1 274 ? 1.350 18.963 -8.097 1.00 91.12 274 ARG A O 1
ATOM 1988 N N . LEU A 1 275 ? -0.021 17.203 -8.358 1.00 87.81 275 LEU A N 1
ATOM 1989 C CA . LEU A 1 275 ? 0.485 16.449 -7.210 1.00 87.81 275 LEU A CA 1
ATOM 1990 C C . LEU A 1 275 ? 1.706 15.594 -7.555 1.00 87.81 275 LEU A C 1
ATOM 1992 O O . LEU A 1 275 ? 2.458 15.220 -6.666 1.00 87.81 275 LEU A O 1
ATOM 1996 N N . GLY A 1 276 ? 1.916 15.303 -8.839 1.00 84.88 276 GLY A N 1
ATOM 1997 C CA . GLY A 1 276 ? 3.068 14.552 -9.323 1.00 84.88 276 GLY A CA 1
ATOM 1998 C C . GLY A 1 276 ? 2.702 13.571 -10.428 1.00 84.88 276 GLY A C 1
ATOM 1999 O O . GLY A 1 276 ? 1.569 13.562 -10.924 1.00 84.88 276 GLY A O 1
ATOM 2000 N N . PHE A 1 277 ? 3.685 12.755 -10.802 1.00 81.69 277 PHE A N 1
ATOM 2001 C CA . PHE A 1 277 ? 3.518 11.624 -11.709 1.00 81.69 277 PHE A CA 1
ATOM 2002 C C . PHE A 1 277 ? 3.318 10.333 -10.914 1.00 81.69 277 PHE A C 1
ATOM 2004 O O . PHE A 1 277 ? 3.861 10.179 -9.823 1.00 81.69 277 PHE A O 1
ATOM 2011 N N . VAL A 1 278 ? 2.543 9.403 -11.462 1.00 76.25 278 VAL A N 1
ATOM 2012 C CA . VAL A 1 278 ? 2.236 8.124 -10.804 1.00 76.25 278 VAL A CA 1
ATOM 2013 C C . VAL A 1 278 ? 3.247 7.052 -11.213 1.00 76.25 278 VAL A C 1
ATOM 2015 O O . VAL A 1 278 ? 3.567 6.901 -12.391 1.00 76.25 278 VAL A O 1
ATOM 2018 N N . GLY A 1 279 ? 3.800 6.368 -10.207 1.00 65.25 279 GLY A N 1
ATOM 2019 C CA . GLY A 1 279 ? 5.116 5.711 -10.260 1.00 65.25 279 GLY A CA 1
ATOM 2020 C C . GLY A 1 279 ? 5.193 4.322 -10.899 1.00 65.25 279 GLY A C 1
ATOM 2021 O O . GLY A 1 279 ? 6.278 3.760 -10.982 1.00 65.25 279 GLY A O 1
ATOM 2022 N N . ALA A 1 280 ? 4.092 3.766 -11.388 1.00 63.41 280 ALA A N 1
ATOM 2023 C CA . ALA A 1 280 ? 4.108 2.554 -12.197 1.00 63.41 280 ALA A CA 1
ATOM 2024 C C . ALA A 1 280 ? 3.277 2.840 -13.444 1.00 63.41 280 ALA A C 1
ATOM 2026 O O . ALA A 1 280 ? 2.079 3.110 -13.357 1.00 63.41 280 ALA A O 1
ATOM 2027 N N . GLY A 1 281 ? 3.930 2.872 -14.604 1.00 77.62 281 GLY A N 1
ATOM 2028 C CA . GLY A 1 281 ? 3.240 3.036 -15.877 1.00 77.62 281 GLY A CA 1
ATOM 2029 C C . GLY A 1 281 ? 2.127 1.995 -16.061 1.00 77.62 281 GLY A C 1
ATOM 2030 O O . GLY A 1 281 ? 2.136 0.929 -15.451 1.00 77.62 281 GLY A O 1
ATOM 2031 N N . VAL A 1 282 ? 1.159 2.291 -16.924 1.00 87.12 282 VAL A N 1
ATOM 2032 C CA . VAL A 1 282 ? 0.063 1.364 -17.223 1.00 87.12 282 VAL A CA 1
ATOM 2033 C C . VAL A 1 282 ? 0.524 0.363 -18.278 1.00 87.12 282 VAL A C 1
ATOM 2035 O O . VAL A 1 282 ? 0.913 0.753 -19.384 1.00 87.12 282 VAL A O 1
ATOM 2038 N N . ALA A 1 283 ? 0.464 -0.930 -17.955 1.00 87.12 283 ALA A N 1
ATOM 2039 C CA . ALA A 1 283 ? 0.922 -1.989 -18.846 1.00 87.12 283 ALA A CA 1
ATOM 2040 C C . ALA A 1 283 ? 0.036 -2.117 -20.100 1.00 87.12 283 ALA A C 1
ATOM 2042 O O . ALA A 1 283 ? -1.193 -2.022 -20.040 1.00 87.12 283 ALA A O 1
ATOM 2043 N N . ALA A 1 284 ? 0.665 -2.384 -21.249 1.00 87.06 284 ALA A N 1
ATOM 2044 C CA . ALA A 1 284 ? -0.031 -2.632 -22.516 1.00 87.06 284 ALA A CA 1
ATOM 2045 C C . ALA A 1 284 ? -0.597 -4.060 -22.634 1.00 87.06 284 ALA A C 1
ATOM 2047 O O . ALA A 1 284 ? -1.499 -4.317 -23.435 1.00 87.06 284 ALA A O 1
ATOM 2048 N N . SER A 1 285 ? -0.068 -4.996 -21.845 1.00 84.38 285 SER A N 1
ATOM 2049 C CA . SER A 1 285 ? -0.409 -6.418 -21.887 1.00 84.38 285 SER A CA 1
ATOM 2050 C C . SER A 1 285 ? -0.200 -7.073 -20.519 1.00 84.38 285 SER A C 1
ATOM 2052 O O . SER A 1 285 ? 0.335 -6.442 -19.609 1.00 84.38 285 SER A O 1
ATOM 2054 N N . GLY A 1 286 ? -0.633 -8.328 -20.378 1.00 85.75 286 GLY A N 1
ATOM 2055 C CA . GLY A 1 286 ? -0.528 -9.084 -19.128 1.00 85.75 286 GLY A CA 1
ATOM 2056 C C . GLY A 1 286 ? -1.669 -8.813 -18.144 1.00 85.75 286 GLY A C 1
ATOM 2057 O O . GLY A 1 286 ? -2.661 -8.167 -18.483 1.00 85.75 286 GLY A O 1
ATOM 2058 N N . ALA A 1 287 ? -1.528 -9.344 -16.927 1.00 83.12 287 ALA A N 1
ATOM 2059 C CA . ALA A 1 287 ? -2.556 -9.287 -15.884 1.00 83.12 287 ALA A CA 1
ATOM 2060 C C . ALA A 1 287 ? -2.862 -7.855 -15.403 1.00 83.12 287 ALA A C 1
ATOM 2062 O O . ALA A 1 287 ? -3.991 -7.567 -15.021 1.00 83.12 287 ALA A O 1
ATOM 2063 N N . ASP A 1 288 ? -1.890 -6.945 -15.495 1.00 82.81 288 ASP A N 1
ATOM 2064 C CA . ASP A 1 288 ? -2.043 -5.534 -15.117 1.00 82.81 288 ASP A CA 1
ATOM 2065 C C . ASP A 1 288 ? -2.362 -4.622 -16.313 1.00 82.81 288 ASP A C 1
ATOM 2067 O O . ASP A 1 288 ? -2.236 -3.396 -16.236 1.00 82.81 288 ASP A O 1
ATOM 2071 N N . LYS A 1 289 ? -2.785 -5.202 -17.447 1.00 88.81 289 LYS A N 1
ATOM 2072 C CA . LYS A 1 289 ? -3.155 -4.435 -18.638 1.00 88.81 289 LYS A CA 1
ATOM 2073 C C . LYS A 1 289 ? -4.218 -3.393 -18.300 1.00 88.81 289 LYS A C 1
ATOM 2075 O O . LYS A 1 289 ? -5.315 -3.719 -17.852 1.00 88.81 289 LYS A O 1
ATOM 2080 N N . GLY A 1 290 ? -3.914 -2.133 -18.605 1.00 88.44 290 GLY A N 1
ATOM 2081 C CA . GLY A 1 290 ? -4.853 -1.028 -18.422 1.00 88.44 290 GLY A CA 1
ATOM 2082 C C . GLY A 1 290 ? -5.158 -0.691 -16.961 1.00 88.44 290 GLY A C 1
ATOM 2083 O O . GLY A 1 290 ? -6.054 0.115 -16.710 1.00 88.44 290 GLY A O 1
ATOM 2084 N N . ARG A 1 291 ? -4.455 -1.300 -16.004 1.00 88.62 291 ARG A N 1
ATOM 2085 C CA . ARG A 1 291 ? -4.646 -1.062 -14.579 1.00 88.62 291 ARG A CA 1
ATOM 2086 C C . ARG A 1 291 ? -3.769 0.099 -14.128 1.00 88.62 291 ARG A C 1
ATOM 2088 O O . ARG A 1 291 ? -2.569 0.108 -14.387 1.00 88.62 291 ARG A O 1
ATOM 2095 N N . LEU A 1 292 ? -4.374 1.060 -13.437 1.00 88.62 292 LEU A N 1
ATOM 2096 C CA . LEU A 1 292 ? -3.668 2.144 -12.768 1.00 88.62 292 LEU A CA 1
ATOM 2097 C C . LEU A 1 292 ? -3.929 2.041 -11.268 1.00 88.62 292 LEU A C 1
ATOM 2099 O O . LEU A 1 292 ? -5.058 2.223 -10.818 1.00 88.62 292 LEU A O 1
ATOM 2103 N N . VAL A 1 293 ? -2.876 1.763 -10.505 1.00 86.06 293 VAL A N 1
ATOM 2104 C CA . VAL A 1 293 ? -2.894 1.818 -9.043 1.00 86.06 293 VAL A CA 1
ATOM 2105 C C . VAL A 1 293 ? -1.743 2.700 -8.609 1.00 86.06 293 VAL A C 1
ATOM 2107 O O . VAL A 1 293 ? -0.593 2.448 -8.958 1.00 86.06 293 VAL A O 1
ATOM 2110 N N . THR A 1 294 ? -2.052 3.752 -7.866 1.00 85.12 294 THR A N 1
ATOM 2111 C CA . THR A 1 294 ? -1.040 4.685 -7.379 1.00 85.12 294 THR A CA 1
ATOM 2112 C C . THR A 1 294 ? -1.464 5.304 -6.062 1.00 85.12 294 THR A C 1
ATOM 2114 O O . THR A 1 294 ? -2.650 5.529 -5.824 1.00 85.12 294 THR A O 1
ATOM 2117 N N . GLY A 1 295 ? -0.475 5.602 -5.229 1.00 83.62 295 GLY A N 1
ATOM 2118 C CA . GLY A 1 295 ? -0.623 6.349 -3.991 1.00 83.62 295 GLY A CA 1
ATOM 2119 C C . GLY A 1 295 ? 0.361 7.511 -3.961 1.00 83.62 295 GLY A C 1
ATOM 2120 O O . GLY A 1 295 ? 1.450 7.424 -4.524 1.00 83.62 295 GLY A O 1
ATOM 2121 N N . ALA A 1 296 ? -0.041 8.598 -3.323 1.00 85.56 296 ALA A N 1
ATOM 2122 C CA . ALA A 1 296 ? 0.781 9.744 -2.995 1.00 85.56 296 ALA A CA 1
ATOM 2123 C C . ALA A 1 296 ? 0.772 9.880 -1.471 1.00 85.56 296 ALA A C 1
ATOM 2125 O O . ALA A 1 296 ? -0.143 10.473 -0.890 1.00 85.56 296 ALA A O 1
ATOM 2126 N N . ASP A 1 297 ? 1.773 9.265 -0.846 1.00 88.88 297 ASP A N 1
ATOM 2127 C CA . ASP A 1 297 ? 2.066 9.398 0.577 1.00 88.88 297 ASP A CA 1
ATOM 2128 C C . ASP A 1 297 ? 3.176 10.451 0.736 1.00 88.88 297 ASP A C 1
ATOM 2130 O O . ASP A 1 297 ? 4.310 10.206 0.306 1.00 88.88 297 ASP A O 1
ATOM 2134 N N . PRO A 1 298 ? 2.868 11.638 1.293 1.00 89.06 298 PRO A N 1
ATOM 2135 C CA . PRO A 1 298 ? 3.849 12.707 1.421 1.00 89.06 298 PRO A CA 1
ATOM 2136 C C . PRO A 1 298 ? 5.048 12.301 2.286 1.00 89.06 298 PRO A C 1
ATOM 2138 O O . PRO A 1 298 ? 6.156 12.750 2.004 1.00 89.06 298 PRO A O 1
ATOM 2141 N N . ASP A 1 299 ? 4.870 11.427 3.278 1.00 90.75 299 ASP A N 1
ATOM 2142 C CA . ASP A 1 299 ? 5.940 11.050 4.204 1.00 90.75 299 ASP A CA 1
ATOM 2143 C C . ASP A 1 299 ? 6.912 10.062 3.536 1.00 90.75 299 ASP A C 1
ATOM 2145 O O . ASP A 1 299 ? 8.131 10.175 3.685 1.00 90.75 299 ASP A O 1
ATOM 2149 N N . GLN A 1 300 ? 6.401 9.144 2.707 1.00 86.88 300 GLN A N 1
ATOM 2150 C CA . GLN A 1 300 ? 7.247 8.267 1.883 1.00 86.88 300 GLN A CA 1
ATOM 2151 C C . GLN A 1 300 ? 7.994 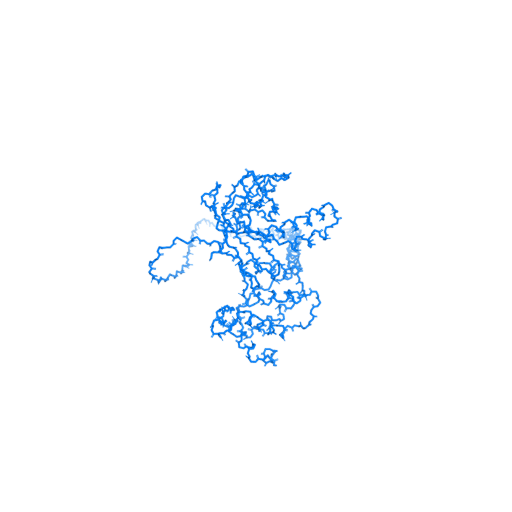9.044 0.794 1.00 86.88 300 GLN A C 1
ATOM 2153 O O . GLN A 1 300 ? 9.159 8.752 0.524 1.00 86.88 300 GLN A O 1
ATOM 2158 N N . ILE A 1 301 ? 7.348 10.042 0.180 1.00 86.94 301 ILE A N 1
ATOM 2159 C CA . ILE A 1 301 ? 7.983 10.909 -0.823 1.00 86.94 301 ILE A CA 1
ATOM 2160 C C . ILE A 1 301 ? 9.106 11.725 -0.182 1.00 86.94 301 ILE A C 1
ATOM 2162 O O . ILE A 1 301 ? 10.200 11.790 -0.739 1.00 86.94 301 ILE A O 1
ATOM 2166 N N . GLU A 1 302 ? 8.865 12.311 0.991 1.00 90.56 302 GLU A N 1
ATOM 2167 C CA . GLU A 1 302 ? 9.874 13.056 1.745 1.00 90.56 302 GLU A CA 1
ATOM 2168 C C . GLU A 1 302 ? 11.057 12.156 2.113 1.00 90.56 302 GLU A C 1
ATOM 2170 O O . GLU A 1 302 ? 12.195 12.479 1.779 1.00 90.56 302 GLU A O 1
ATOM 2175 N N . LYS A 1 303 ? 10.795 10.968 2.669 1.00 91.44 303 LYS A N 1
ATOM 2176 C CA . LYS A 1 303 ? 11.833 9.982 2.996 1.00 91.44 303 LYS A CA 1
ATOM 2177 C C . LYS A 1 303 ? 12.659 9.563 1.773 1.00 91.44 303 LYS A C 1
ATOM 2179 O O . LYS A 1 303 ? 13.883 9.459 1.856 1.00 91.44 303 LYS A O 1
ATOM 2184 N N . ALA A 1 304 ? 12.014 9.327 0.629 1.00 87.12 304 ALA A N 1
ATOM 2185 C CA . ALA A 1 304 ? 12.704 8.995 -0.618 1.00 87.12 304 ALA A CA 1
ATOM 2186 C C . ALA A 1 304 ? 13.547 10.172 -1.139 1.00 87.12 304 ALA A C 1
ATOM 2188 O O . ALA A 1 304 ? 14.677 9.976 -1.587 1.00 87.12 304 ALA A O 1
ATOM 2189 N N . ALA A 1 305 ? 13.029 11.398 -1.038 1.00 91.25 305 ALA A N 1
ATOM 2190 C CA . ALA A 1 305 ? 13.745 12.612 -1.411 1.00 91.25 305 ALA A CA 1
ATOM 2191 C C . ALA A 1 305 ? 14.972 12.841 -0.520 1.00 91.25 305 ALA A C 1
ATOM 2193 O O . ALA A 1 305 ? 16.049 13.170 -1.014 1.00 91.25 305 ALA A O 1
ATOM 2194 N N . GLU A 1 306 ? 14.839 12.620 0.789 1.00 93.12 306 GLU A N 1
ATOM 2195 C CA . GLU A 1 306 ? 15.932 12.742 1.751 1.00 93.12 306 GLU A CA 1
ATOM 2196 C C . GLU A 1 306 ? 17.081 11.774 1.484 1.00 93.12 306 GLU A C 1
ATOM 2198 O O . GLU A 1 306 ? 18.237 12.147 1.720 1.00 93.12 306 GLU A O 1
ATOM 2203 N N . ALA A 1 307 ? 16.759 10.583 0.971 1.00 93.81 307 ALA A N 1
ATOM 2204 C CA . ALA A 1 307 ? 17.712 9.562 0.561 1.00 93.81 307 ALA A CA 1
ATOM 2205 C C . ALA A 1 307 ? 18.411 9.871 -0.778 1.00 93.81 307 ALA A C 1
ATOM 2207 O O . ALA A 1 307 ? 19.431 9.242 -1.081 1.00 93.81 307 ALA A O 1
ATOM 2208 N N . SER A 1 308 ? 17.909 10.822 -1.581 1.00 91.94 308 SER A N 1
ATOM 2209 C CA . SER A 1 308 ? 18.574 11.206 -2.830 1.00 91.94 308 SER A CA 1
ATOM 2210 C C . SER A 1 308 ? 19.904 11.912 -2.554 1.00 91.94 308 SER A C 1
ATOM 2212 O O . SER A 1 308 ? 20.021 12.782 -1.686 1.00 91.94 308 SER A O 1
ATOM 2214 N N . LYS A 1 309 ? 20.926 11.530 -3.327 1.00 94.62 309 LYS A N 1
ATOM 2215 C CA . LYS A 1 309 ? 22.253 12.165 -3.309 1.00 94.62 309 LYS A CA 1
ATOM 2216 C C . LYS A 1 309 ? 22.287 13.452 -4.132 1.00 94.62 309 LYS A C 1
ATOM 2218 O O . LYS A 1 309 ? 23.189 14.264 -3.936 1.00 94.62 309 LYS A O 1
ATOM 2223 N N . ASP A 1 310 ? 21.337 13.632 -5.047 1.00 96.06 310 ASP A N 1
ATOM 2224 C CA . ASP A 1 310 ? 21.229 14.837 -5.857 1.00 96.06 310 ASP A CA 1
ATOM 2225 C C . ASP A 1 310 ? 20.420 15.903 -5.103 1.00 96.06 310 ASP A C 1
ATOM 2227 O O . ASP A 1 310 ? 19.269 15.698 -4.713 1.00 96.06 310 ASP A O 1
ATOM 2231 N N . ALA A 1 311 ? 21.032 17.067 -4.877 1.00 93.62 311 ALA A N 1
ATOM 2232 C CA . ALA A 1 311 ? 20.418 18.136 -4.093 1.00 93.62 311 ALA A CA 1
ATOM 2233 C C . ALA A 1 311 ? 19.167 18.730 -4.764 1.00 93.62 311 ALA A C 1
ATOM 2235 O O . ALA A 1 311 ? 18.255 19.182 -4.069 1.00 93.62 311 ALA A O 1
ATOM 2236 N N . LYS A 1 312 ? 19.112 18.733 -6.101 1.00 90.81 312 LYS A N 1
ATOM 2237 C CA . LYS A 1 312 ? 17.976 19.257 -6.862 1.00 90.81 312 LYS A CA 1
ATOM 2238 C C . LYS A 1 312 ? 16.800 18.288 -6.792 1.00 90.81 312 LYS A C 1
ATOM 2240 O O . LYS A 1 312 ? 15.678 18.730 -6.559 1.00 90.81 312 LYS A O 1
ATOM 2245 N N . GLU A 1 313 ? 17.048 16.990 -6.941 1.00 86.56 313 GLU A N 1
ATOM 2246 C CA . GLU A 1 313 ? 16.023 15.954 -6.774 1.00 86.56 313 GLU A CA 1
ATOM 2247 C C . GLU A 1 313 ? 15.490 15.910 -5.342 1.00 86.56 313 GLU A C 1
ATOM 2249 O O . GLU A 1 313 ? 14.276 15.872 -5.141 1.00 86.56 313 GLU A O 1
ATOM 2254 N N . LYS A 1 314 ? 16.379 16.003 -4.345 1.00 92.12 314 LYS A N 1
ATOM 2255 C CA . LYS A 1 314 ? 15.992 16.096 -2.934 1.00 92.12 314 LYS A CA 1
ATOM 2256 C C . LYS A 1 314 ? 15.083 17.297 -2.672 1.00 92.12 314 LYS A C 1
ATOM 2258 O O . LYS A 1 314 ? 14.018 17.140 -2.078 1.00 92.12 314 LYS A O 1
ATOM 2263 N N . ALA A 1 315 ? 15.467 18.488 -3.137 1.00 92.38 315 ALA A N 1
ATOM 2264 C CA . ALA A 1 315 ? 14.658 19.694 -2.967 1.00 92.38 315 ALA A CA 1
ATOM 2265 C C . ALA A 1 315 ? 13.283 19.568 -3.645 1.00 92.38 315 ALA A C 1
ATOM 2267 O O . ALA A 1 315 ? 12.266 19.870 -3.023 1.00 92.38 315 ALA A O 1
ATOM 2268 N N . ALA A 1 316 ? 13.243 19.062 -4.882 1.00 87.19 316 ALA A N 1
ATOM 2269 C CA . ALA A 1 316 ? 11.999 18.862 -5.622 1.00 87.19 316 ALA A CA 1
ATOM 2270 C C . ALA A 1 316 ? 11.070 17.836 -4.947 1.00 87.19 316 ALA A C 1
ATOM 2272 O O . ALA A 1 316 ? 9.853 18.030 -4.900 1.00 87.19 316 ALA A O 1
ATOM 2273 N N . GLY A 1 317 ? 11.629 16.757 -4.395 1.00 86.81 317 GLY A N 1
ATOM 2274 C CA . GLY A 1 317 ? 10.861 15.751 -3.667 1.00 86.81 317 GLY A CA 1
ATOM 2275 C C . GLY A 1 317 ? 10.264 16.293 -2.364 1.00 86.81 317 GLY A C 1
ATOM 2276 O O . GLY A 1 317 ? 9.075 16.101 -2.117 1.00 86.81 317 GLY A O 1
ATOM 2277 N N . ILE A 1 318 ? 11.038 17.056 -1.582 1.00 91.31 318 ILE A N 1
ATOM 2278 C CA . ILE A 1 318 ? 10.550 17.721 -0.358 1.00 91.31 318 ILE A CA 1
ATOM 2279 C C . ILE A 1 318 ? 9.456 18.751 -0.685 1.00 91.31 318 ILE A C 1
ATOM 2281 O O . ILE A 1 318 ? 8.438 18.828 0.007 1.00 91.31 318 ILE A O 1
ATOM 2285 N N . GLU A 1 319 ? 9.628 19.540 -1.749 1.00 91.56 319 GLU A N 1
ATOM 2286 C CA . GLU A 1 319 ? 8.606 20.488 -2.210 1.00 91.56 319 GLU A CA 1
ATOM 2287 C C . GLU A 1 319 ? 7.308 19.764 -2.594 1.00 91.56 319 GLU A C 1
ATOM 2289 O O . GLU A 1 319 ? 6.221 20.158 -2.166 1.00 91.56 319 GLU A O 1
ATOM 2294 N N . THR A 1 320 ? 7.424 18.655 -3.328 1.00 87.75 320 THR A N 1
ATOM 2295 C CA . THR A 1 320 ? 6.283 17.824 -3.737 1.00 87.75 320 THR A CA 1
ATOM 2296 C C . THR A 1 320 ? 5.546 17.245 -2.527 1.00 87.75 320 THR A C 1
ATOM 2298 O O . THR A 1 320 ? 4.319 17.342 -2.452 1.00 87.75 320 THR A O 1
ATOM 2301 N N . ALA A 1 321 ? 6.272 16.708 -1.541 1.00 90.06 321 ALA A N 1
ATOM 2302 C CA . ALA A 1 321 ? 5.689 16.190 -0.302 1.00 90.06 321 ALA A CA 1
ATOM 2303 C C . ALA A 1 321 ? 4.901 17.269 0.460 1.00 90.06 321 ALA A C 1
ATOM 2305 O O . ALA A 1 321 ? 3.753 17.052 0.855 1.00 90.06 321 ALA A O 1
ATOM 2306 N N . ASN A 1 322 ? 5.474 18.468 0.603 1.00 93.12 322 ASN A N 1
ATOM 2307 C CA . ASN A 1 322 ? 4.816 19.591 1.273 1.00 93.12 322 ASN A CA 1
ATOM 2308 C C . ASN A 1 322 ? 3.576 20.090 0.523 1.00 93.12 322 ASN A C 1
ATOM 2310 O O . ASN A 1 322 ? 2.561 20.421 1.149 1.00 93.12 322 ASN A O 1
ATOM 2314 N N . LEU A 1 323 ? 3.635 20.114 -0.810 1.00 90.81 323 LEU A N 1
ATOM 2315 C CA . LEU A 1 323 ? 2.503 20.470 -1.657 1.00 90.81 323 LEU A CA 1
ATOM 2316 C C . LEU A 1 323 ? 1.346 19.484 -1.469 1.00 90.81 323 LEU A C 1
ATOM 2318 O O . LEU A 1 323 ? 0.215 19.912 -1.235 1.00 90.81 323 LEU A O 1
ATOM 2322 N N . ILE A 1 324 ? 1.630 18.178 -1.506 1.00 90.81 324 ILE A N 1
ATOM 2323 C CA . ILE A 1 324 ? 0.636 17.121 -1.276 1.00 90.81 324 ILE A CA 1
ATOM 2324 C C . ILE A 1 324 ? 0.044 17.254 0.127 1.00 90.81 324 ILE A C 1
ATOM 2326 O O . ILE A 1 324 ? -1.174 17.316 0.272 1.00 90.81 324 ILE A O 1
ATOM 2330 N N . ARG A 1 325 ? 0.884 17.376 1.160 1.00 92.88 325 ARG A N 1
ATOM 2331 C CA . ARG A 1 325 ? 0.446 17.520 2.556 1.00 92.88 325 ARG A CA 1
ATOM 2332 C C . ARG A 1 325 ? -0.505 18.706 2.731 1.00 92.88 325 ARG A C 1
ATOM 2334 O O . ARG A 1 325 ? -1.563 18.567 3.342 1.00 92.88 325 ARG A O 1
ATOM 2341 N N . THR A 1 326 ? -0.164 19.852 2.143 1.00 93.56 326 THR A N 1
ATOM 2342 C CA . THR A 1 326 ? -1.005 21.058 2.164 1.00 93.56 326 THR A CA 1
ATOM 2343 C C . THR A 1 326 ? -2.315 20.833 1.414 1.00 93.56 326 THR A C 1
ATOM 2345 O O . THR A 1 326 ? -3.389 21.127 1.935 1.00 93.56 326 THR A O 1
ATOM 2348 N N . ALA A 1 327 ? -2.252 20.262 0.212 1.00 91.62 327 ALA A N 1
ATOM 2349 C CA . ALA A 1 327 ? -3.435 20.031 -0.602 1.00 91.62 327 ALA A CA 1
ATOM 2350 C C . ALA A 1 327 ? -4.412 19.037 0.044 1.00 91.62 327 ALA A C 1
ATOM 2352 O O . ALA A 1 327 ? -5.620 19.265 0.030 1.00 91.62 327 ALA A O 1
ATOM 2353 N N . LEU A 1 328 ? -3.906 17.969 0.666 1.00 92.19 328 LEU A N 1
ATOM 2354 C CA . LEU A 1 328 ? -4.734 16.978 1.349 1.00 92.19 328 LEU A CA 1
ATOM 2355 C C . LEU A 1 328 ? -5.271 17.485 2.688 1.00 92.19 328 LEU A C 1
ATOM 2357 O O . LEU A 1 328 ? -6.371 17.096 3.083 1.00 92.19 328 LEU A O 1
ATOM 2361 N N . LYS A 1 329 ? -4.556 18.381 3.382 1.00 92.19 329 LYS A N 1
ATOM 2362 C CA . LYS A 1 329 ? -5.070 19.057 4.585 1.00 92.19 329 LYS A CA 1
ATOM 2363 C C . LYS A 1 329 ? -6.367 19.822 4.293 1.00 92.19 329 LYS A C 1
ATOM 2365 O O . LYS A 1 329 ? -7.319 19.740 5.071 1.00 92.19 329 LYS A O 1
ATOM 2370 N N . ASP A 1 330 ? -6.426 20.462 3.133 1.00 91.94 330 ASP A N 1
ATOM 2371 C CA . ASP A 1 330 ? -7.550 21.290 2.705 1.00 91.94 330 ASP A CA 1
ATOM 2372 C C . ASP A 1 330 ? -8.279 20.687 1.495 1.00 91.94 330 ASP A C 1
ATOM 2374 O O . ASP A 1 330 ? -8.737 21.413 0.612 1.00 91.94 330 ASP A O 1
ATOM 2378 N N . ILE A 1 331 ? -8.419 19.355 1.445 1.00 92.31 331 ILE A N 1
ATOM 2379 C CA . ILE A 1 331 ? -8.927 18.639 0.260 1.00 92.31 331 ILE A CA 1
ATOM 2380 C C . ILE A 1 331 ? -10.287 19.156 -0.237 1.00 92.31 331 ILE A C 1
ATOM 2382 O O . ILE A 1 331 ? -10.509 19.259 -1.438 1.00 92.31 331 ILE A O 1
ATOM 2386 N N . TYR A 1 332 ? -11.171 19.576 0.670 1.00 93.25 332 TYR A N 1
ATOM 2387 C CA . TYR A 1 332 ? -12.500 20.100 0.330 1.00 93.25 332 TYR A CA 1
ATOM 2388 C C . TYR A 1 332 ? -12.497 21.525 -0.249 1.00 93.25 332 TYR A C 1
ATOM 2390 O O . TYR A 1 332 ? -13.546 22.028 -0.646 1.00 93.25 332 TYR A O 1
ATOM 2398 N N . THR A 1 333 ? -11.346 22.202 -0.293 1.00 93.50 333 THR A N 1
ATOM 2399 C CA . THR A 1 333 ? -11.193 23.463 -1.044 1.00 93.50 333 THR A CA 1
ATOM 2400 C C . THR A 1 333 ? -11.058 23.219 -2.547 1.00 93.50 333 THR A C 1
ATOM 2402 O O . THR A 1 333 ? -11.303 24.120 -3.356 1.00 93.50 333 THR A O 1
ATOM 2405 N N . TYR A 1 334 ? -10.709 21.990 -2.928 1.00 94.31 334 TYR A N 1
ATOM 2406 C CA . TYR A 1 334 ? -10.673 21.536 -4.305 1.00 94.31 334 TYR A CA 1
ATOM 2407 C C . TYR A 1 334 ? -12.041 20.982 -4.699 1.00 94.31 334 TYR A C 1
ATOM 2409 O O . TYR A 1 334 ? -12.758 20.392 -3.897 1.00 94.31 334 TYR A O 1
ATOM 2417 N N . LYS A 1 335 ? -12.414 21.209 -5.956 1.00 94.19 335 LYS A N 1
ATOM 2418 C CA . LYS A 1 335 ? -13.704 20.816 -6.528 1.00 94.19 335 LYS A CA 1
ATOM 2419 C C . LYS A 1 335 ? -13.624 19.511 -7.298 1.00 94.19 335 LYS A C 1
ATOM 2421 O O . LYS A 1 335 ? -14.638 18.842 -7.459 1.00 94.19 335 LYS A O 1
ATOM 2426 N N . GLU A 1 336 ? -12.448 19.181 -7.816 1.00 94.81 336 GLU A N 1
ATOM 2427 C CA . GLU A 1 336 ? -12.291 18.086 -8.763 1.00 94.81 336 GLU A CA 1
ATOM 2428 C C . GLU A 1 336 ? -10.886 17.487 -8.673 1.00 94.81 336 GLU A C 1
ATOM 2430 O O . GLU A 1 336 ? -9.888 18.207 -8.557 1.00 94.81 336 GLU A O 1
ATOM 2435 N N . LEU A 1 337 ? -10.836 16.158 -8.725 1.00 95.06 337 LEU A N 1
ATOM 2436 C CA . LEU A 1 337 ? -9.630 15.358 -8.892 1.00 95.06 337 LEU A CA 1
ATOM 2437 C C . LEU A 1 337 ? -9.550 14.916 -10.351 1.00 95.06 337 LEU A C 1
ATOM 2439 O O . LEU A 1 337 ? -10.522 14.388 -10.891 1.00 95.06 337 LEU A O 1
ATOM 2443 N N . VAL A 1 338 ? -8.387 15.090 -10.971 1.00 94.88 338 VAL A N 1
ATOM 2444 C CA . VAL A 1 338 ? -8.163 14.768 -12.382 1.00 94.88 338 VAL A CA 1
ATOM 2445 C C . VAL A 1 338 ? -6.930 13.887 -12.531 1.00 94.88 338 VAL A C 1
ATOM 2447 O O . VAL A 1 338 ? -5.885 14.162 -11.942 1.00 94.88 338 VAL A O 1
ATOM 2450 N N . VAL A 1 339 ? -7.038 12.856 -13.368 1.00 93.94 339 VAL A N 1
ATOM 2451 C CA . VAL A 1 339 ? -5.895 12.079 -13.858 1.00 93.94 339 VAL A CA 1
ATOM 2452 C C . VAL A 1 339 ? -5.750 12.318 -15.345 1.00 93.94 339 VAL A C 1
ATOM 2454 O O . VAL A 1 339 ? -6.706 12.151 -16.109 1.00 93.94 339 VAL A O 1
ATOM 2457 N N . SER A 1 340 ? -4.544 12.673 -15.762 1.00 93.56 340 SER A N 1
ATOM 2458 C CA . SER A 1 340 ? -4.223 12.915 -17.161 1.00 93.56 340 SER A CA 1
ATOM 2459 C C . SER A 1 340 ? -3.025 12.106 -17.622 1.00 93.56 340 SER A C 1
ATOM 2461 O O . SER A 1 340 ? -2.175 11.716 -16.825 1.00 93.56 340 SER A O 1
ATOM 2463 N N . ARG A 1 341 ? -2.971 11.847 -18.926 1.00 92.50 341 ARG A N 1
ATOM 2464 C CA . ARG A 1 341 ? -1.846 11.224 -19.617 1.00 92.50 341 ARG A CA 1
ATOM 2465 C C . ARG A 1 341 ? -1.001 12.328 -20.245 1.00 92.50 341 ARG A C 1
ATOM 2467 O O . ARG A 1 341 ? -1.455 13.040 -21.137 1.00 92.50 341 ARG A O 1
ATOM 2474 N N . GLU A 1 342 ? 0.224 12.458 -19.771 1.00 91.81 342 GLU A N 1
ATOM 2475 C CA . GLU A 1 342 ? 1.168 13.500 -20.158 1.00 91.81 342 GLU A CA 1
ATOM 2476 C C . GLU A 1 342 ? 2.319 12.905 -20.973 1.00 91.81 342 GLU A C 1
ATOM 2478 O O . GLU A 1 342 ? 2.768 11.797 -20.663 1.00 91.81 342 GLU A O 1
ATOM 2483 N N . PRO A 1 343 ? 2.835 13.602 -21.999 1.00 90.81 343 PRO A N 1
ATOM 2484 C CA . PRO A 1 343 ? 4.063 13.190 -22.665 1.00 90.81 343 PRO A CA 1
ATOM 2485 C C . PRO A 1 343 ? 5.232 13.171 -21.671 1.00 90.81 343 PRO A C 1
ATOM 2487 O O . PRO A 1 343 ? 5.402 14.093 -20.869 1.00 90.81 343 PRO A O 1
ATOM 2490 N N . ALA A 1 344 ? 6.054 12.131 -21.710 1.00 86.75 344 ALA A N 1
ATOM 2491 C CA . ALA A 1 344 ? 7.202 12.026 -20.820 1.00 86.75 344 ALA A CA 1
ATOM 2492 C C . ALA A 1 344 ? 8.238 13.128 -21.089 1.00 86.75 344 ALA A C 1
ATOM 2494 O O . ALA A 1 344 ? 8.379 13.617 -22.209 1.00 86.75 344 ALA A O 1
ATOM 2495 N N . GLY A 1 345 ? 8.960 13.529 -20.040 1.00 83.81 345 GLY A N 1
ATOM 2496 C CA . GLY A 1 345 ? 9.944 14.614 -20.109 1.00 83.81 345 GLY A CA 1
ATOM 2497 C C . GLY A 1 345 ? 9.335 16.016 -20.224 1.00 83.81 345 GLY A C 1
ATOM 2498 O O . GLY A 1 345 ? 10.077 16.982 -20.382 1.00 83.81 345 GLY A O 1
ATOM 2499 N N . THR A 1 346 ? 8.008 16.146 -20.136 1.00 84.75 346 THR A N 1
ATOM 2500 C CA . THR A 1 346 ? 7.338 17.448 -20.088 1.00 84.75 346 THR A CA 1
ATOM 2501 C C . THR A 1 346 ? 7.023 17.855 -18.654 1.00 84.75 346 THR A C 1
ATOM 2503 O O . THR A 1 346 ? 6.785 17.013 -17.788 1.00 84.75 346 THR A O 1
ATOM 2506 N N . ASP A 1 347 ? 7.009 19.166 -18.413 1.00 84.62 347 ASP A N 1
ATOM 2507 C CA . ASP A 1 347 ? 6.572 19.768 -17.154 1.00 84.62 347 ASP A CA 1
ATOM 2508 C C . ASP A 1 347 ? 5.290 20.587 -17.388 1.00 84.62 347 ASP A C 1
ATOM 2510 O O . ASP A 1 347 ? 5.320 21.822 -17.417 1.00 84.62 347 ASP A O 1
ATOM 2514 N N . PRO A 1 348 ? 4.154 19.921 -17.672 1.00 86.56 348 PRO A N 1
ATOM 2515 C CA . PRO A 1 348 ? 2.928 20.620 -18.004 1.00 86.56 348 PRO A CA 1
ATOM 2516 C C . PRO A 1 348 ? 2.444 21.432 -16.800 1.00 86.56 348 PRO A C 1
ATOM 2518 O O . PRO A 1 348 ? 2.487 20.968 -15.658 1.00 86.56 348 PRO A O 1
ATOM 2521 N N . LYS A 1 349 ? 1.944 22.645 -17.068 1.00 87.75 349 LYS A N 1
ATOM 2522 C CA . LYS A 1 349 ? 1.299 23.518 -16.065 1.00 87.75 349 LYS A CA 1
ATOM 2523 C C . LYS A 1 349 ? -0.205 23.261 -15.930 1.00 87.75 349 LYS A C 1
ATOM 2525 O O . LYS A 1 349 ? -0.836 23.779 -15.014 1.00 87.75 349 LYS A O 1
ATOM 2530 N N . ALA A 1 350 ? -0.771 22.490 -16.853 1.00 89.94 350 ALA A N 1
ATOM 2531 C CA . ALA A 1 350 ? -2.158 22.055 -16.871 1.00 89.94 350 ALA A CA 1
ATOM 2532 C C . ALA A 1 350 ? -2.241 20.670 -17.541 1.00 89.94 350 ALA A C 1
ATOM 2534 O O . ALA A 1 350 ? -1.370 20.365 -18.355 1.00 89.94 350 ALA A O 1
ATOM 2535 N N . PRO A 1 351 ? -3.269 19.859 -17.246 1.00 91.12 351 PRO A N 1
ATOM 2536 C CA . PRO A 1 351 ? -3.487 18.570 -17.891 1.00 91.12 351 PRO A CA 1
ATOM 2537 C C . PRO A 1 351 ? -3.533 18.683 -19.417 1.00 91.12 351 PRO A C 1
ATOM 2539 O O . PRO A 1 351 ? -4.305 19.483 -19.949 1.00 91.12 351 PRO A O 1
ATOM 2542 N N . THR A 1 352 ? -2.764 17.853 -20.120 1.00 91.56 352 THR A N 1
ATOM 2543 C CA . THR A 1 352 ? -2.772 17.822 -21.591 1.00 91.56 352 THR A CA 1
ATOM 2544 C C . THR A 1 352 ? -3.858 16.889 -22.116 1.00 91.56 352 THR A C 1
ATOM 2546 O O . THR A 1 352 ? -4.637 17.268 -22.987 1.00 91.56 352 THR A O 1
ATOM 2549 N N . THR A 1 353 ? -3.934 15.666 -21.578 1.00 92.94 353 THR A N 1
ATOM 2550 C CA . THR A 1 353 ? -4.940 14.666 -21.975 1.00 92.94 353 THR A CA 1
ATOM 2551 C C . THR A 1 353 ? -5.633 14.117 -20.742 1.00 92.94 353 THR A C 1
ATOM 2553 O O . THR A 1 353 ? -5.125 13.197 -20.103 1.00 92.94 353 THR A O 1
ATOM 2556 N N . VAL A 1 354 ? -6.785 14.678 -20.379 1.00 92.81 354 VAL A N 1
ATOM 2557 C CA . VAL A 1 354 ? -7.576 14.159 -19.257 1.00 92.81 354 VAL A CA 1
ATOM 2558 C C . VAL A 1 354 ? -8.085 12.760 -19.603 1.00 92.81 354 VAL A C 1
ATOM 2560 O O . VAL A 1 354 ? -8.541 12.518 -20.718 1.00 92.81 354 VAL A O 1
ATOM 2563 N N . VAL A 1 355 ? -7.946 11.828 -18.660 1.00 93.25 355 VAL A N 1
ATOM 2564 C CA . VAL A 1 355 ? -8.393 10.439 -18.817 1.00 93.25 355 VAL A CA 1
ATOM 2565 C C . VAL A 1 355 ? -9.579 10.166 -17.917 1.00 93.25 355 VAL A C 1
ATOM 2567 O O . VAL A 1 355 ? -10.610 9.711 -18.404 1.00 93.25 355 VAL A O 1
ATOM 2570 N N . VAL A 1 356 ? -9.485 10.529 -16.640 1.00 94.38 356 VAL A N 1
ATOM 2571 C CA . VAL A 1 356 ? -10.608 10.468 -15.699 1.00 94.38 356 VAL A CA 1
ATOM 2572 C C . VAL A 1 356 ? -10.664 11.730 -14.845 1.00 94.38 356 VAL A C 1
ATOM 2574 O O . VAL A 1 356 ? -9.629 12.321 -14.529 1.00 94.38 356 VAL A O 1
ATOM 2577 N N . ALA A 1 357 ? -11.871 12.123 -14.450 1.00 95.00 357 ALA A N 1
ATOM 2578 C CA . ALA A 1 357 ? -12.112 13.237 -13.542 1.00 95.00 357 ALA A CA 1
ATOM 2579 C C . ALA A 1 357 ? -13.285 12.929 -12.605 1.00 95.00 357 ALA A C 1
ATOM 2581 O O . ALA A 1 357 ? -14.231 12.248 -12.998 1.00 95.00 357 ALA A O 1
ATOM 2582 N N . GLY A 1 358 ? -13.225 13.398 -11.361 1.00 94.19 358 GLY A N 1
ATOM 2583 C CA . GLY A 1 358 ? -14.268 13.153 -10.366 1.00 94.19 358 GLY A CA 1
ATOM 2584 C C . GLY A 1 358 ? -14.449 14.334 -9.414 1.00 94.19 358 GLY A C 1
ATOM 2585 O O . GLY A 1 358 ? -13.448 14.925 -8.993 1.00 94.19 358 GLY A O 1
ATOM 2586 N N . PRO A 1 359 ? -15.695 14.699 -9.059 1.00 95.19 359 PRO A N 1
ATOM 2587 C CA . PRO A 1 359 ? -15.951 15.795 -8.138 1.00 95.19 359 PRO A CA 1
ATOM 2588 C C . PRO A 1 359 ? -15.537 15.419 -6.712 1.00 95.19 359 PRO A C 1
ATOM 2590 O O . PRO A 1 359 ? -15.826 14.325 -6.230 1.00 95.19 359 PRO A O 1
ATOM 2593 N N . ILE A 1 360 ? -14.904 16.358 -6.016 1.00 93.19 360 ILE A N 1
ATOM 2594 C CA . ILE A 1 360 ? -14.592 16.233 -4.592 1.00 93.19 360 ILE A CA 1
ATOM 2595 C C . ILE A 1 360 ? -15.758 16.847 -3.825 1.00 93.19 360 ILE A C 1
ATOM 2597 O O . ILE A 1 360 ? -15.997 18.053 -3.892 1.00 93.19 360 ILE A O 1
ATOM 2601 N N . VAL A 1 361 ? -16.505 16.007 -3.114 1.00 90.81 361 VAL A N 1
ATOM 2602 C CA . VAL A 1 361 ? -17.702 16.420 -2.379 1.00 90.81 361 VAL A CA 1
ATOM 2603 C C . VAL A 1 361 ? -17.487 16.162 -0.897 1.00 90.81 361 VAL A C 1
ATOM 2605 O O . VAL A 1 361 ? -16.993 15.107 -0.503 1.00 90.81 361 VAL A O 1
ATOM 2608 N N . LYS A 1 362 ? -17.849 17.144 -0.069 1.00 87.44 362 LYS A N 1
ATOM 2609 C CA . LYS A 1 362 ? -17.842 16.973 1.381 1.00 87.44 362 LYS A CA 1
ATOM 2610 C C . LYS A 1 362 ? -19.000 16.052 1.783 1.00 87.44 362 LYS A C 1
ATOM 2612 O O . LYS A 1 362 ? -20.124 16.345 1.374 1.00 87.44 362 LYS A O 1
ATOM 2617 N N . PRO A 1 363 ? 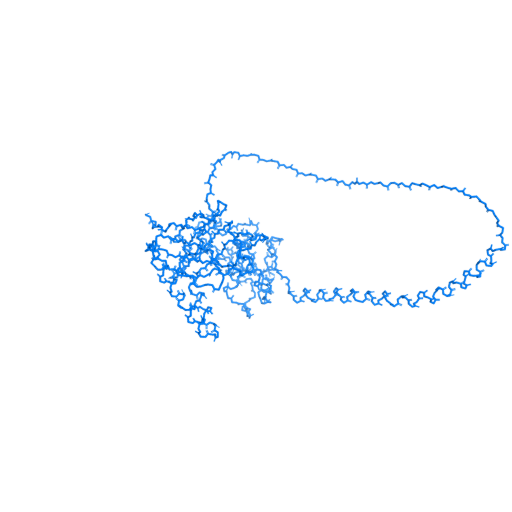-18.762 14.985 2.565 1.00 79.00 363 PRO A N 1
ATOM 2618 C CA . PRO A 1 363 ? -19.853 14.191 3.114 1.00 79.00 363 PRO A CA 1
ATOM 2619 C C . PRO A 1 363 ? -20.738 15.096 3.984 1.00 79.00 363 PRO A C 1
ATOM 2621 O O . PRO A 1 363 ? -20.225 15.865 4.804 1.00 79.00 363 PRO A O 1
ATOM 2624 N N . THR A 1 364 ? -22.045 15.068 3.719 1.00 72.31 364 THR A N 1
ATOM 2625 C CA . THR A 1 364 ? -23.076 15.851 4.423 1.00 72.31 364 THR A CA 1
ATOM 2626 C C . THR A 1 364 ? -23.483 15.224 5.735 1.00 72.31 364 THR A C 1
ATOM 2628 O O . THR A 1 364 ? -23.637 13.981 5.740 1.00 72.31 364 THR A O 1
#